Protein AF-A0A6J1QNF4-F1 (afdb_monomer)

Radius of gyration: 24.25 Å; Cα contacts (8 Å, |Δi|>4): 251; chains: 1; bounding box: 75×42×71 Å

Structure (mmCIF, N/CA/C/O backbone):
data_AF-A0A6J1QNF4-F1
#
_entry.id   AF-A0A6J1QNF4-F1
#
loop_
_atom_site.group_PDB
_atom_site.id
_atom_site.type_symbol
_atom_site.label_atom_id
_atom_site.label_alt_id
_atom_site.label_comp_id
_atom_site.label_asym_id
_atom_site.label_entity_id
_atom_site.label_seq_id
_atom_site.pdbx_PDB_ins_code
_atom_site.Cartn_x
_atom_site.Cartn_y
_atom_site.Cartn_z
_atom_site.occupancy
_atom_site.B_iso_or_equiv
_atom_site.auth_seq_id
_atom_site.auth_comp_id
_atom_site.auth_asym_id
_atom_site.auth_atom_id
_atom_site.pdbx_PDB_model_num
ATOM 1 N N . MET A 1 1 ? -15.156 7.413 30.878 1.00 46.94 1 MET A N 1
ATOM 2 C CA . MET A 1 1 ? -14.707 6.600 29.724 1.00 46.94 1 MET A CA 1
ATOM 3 C C . MET A 1 1 ? -13.538 5.662 30.049 1.00 46.94 1 MET A C 1
ATOM 5 O O . MET A 1 1 ? -13.608 4.523 29.625 1.0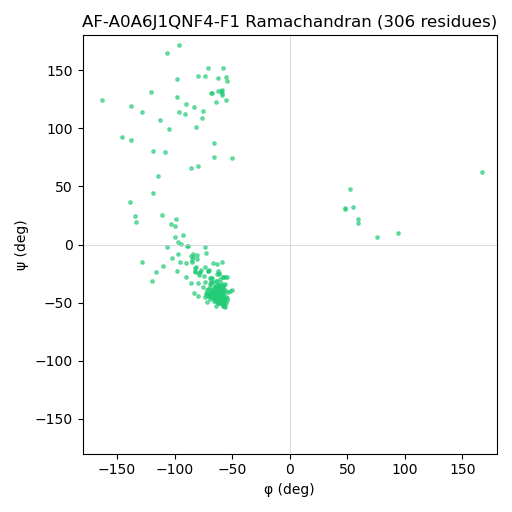0 46.94 1 MET A O 1
ATOM 9 N N . ASN A 1 2 ? -12.538 6.048 30.861 1.00 47.81 2 ASN A N 1
ATOM 10 C CA . ASN A 1 2 ? -11.540 5.086 31.392 1.00 47.81 2 ASN A CA 1
ATOM 11 C C . ASN A 1 2 ? -12.169 3.932 32.203 1.00 47.81 2 ASN A C 1
ATOM 13 O O . ASN A 1 2 ? -11.639 2.830 32.205 1.00 47.81 2 ASN A O 1
ATOM 17 N N . ALA A 1 3 ? -13.327 4.166 32.831 1.00 50.28 3 ALA A N 1
ATOM 18 C CA . ALA A 1 3 ? -14.094 3.125 33.517 1.00 50.28 3 ALA A CA 1
ATOM 19 C C . ALA A 1 3 ? -14.612 2.018 32.575 1.00 50.28 3 ALA A C 1
ATOM 21 O O . ALA A 1 3 ? -14.695 0.875 32.994 1.00 50.28 3 ALA A O 1
ATOM 22 N N . LEU A 1 4 ? -14.915 2.328 31.303 1.00 53.50 4 LEU A N 1
ATOM 23 C CA . LEU A 1 4 ? -15.350 1.313 30.332 1.00 53.50 4 LEU A CA 1
ATOM 24 C C . LEU A 1 4 ? -14.191 0.398 29.941 1.00 53.50 4 LEU A C 1
ATOM 26 O O . LEU A 1 4 ? -14.370 -0.808 29.948 1.00 53.50 4 LEU A O 1
ATOM 30 N N . PHE A 1 5 ? -13.006 0.963 29.679 1.00 54.06 5 PHE A N 1
ATOM 31 C CA . PHE A 1 5 ? -11.803 0.195 29.344 1.00 54.06 5 PHE A CA 1
ATOM 32 C C . PHE A 1 5 ? -11.343 -0.712 30.497 1.00 54.06 5 PHE A C 1
ATOM 34 O O . PHE A 1 5 ? -10.994 -1.865 30.274 1.00 54.06 5 PHE A O 1
ATOM 41 N N . ASN A 1 6 ? -11.397 -0.223 31.739 1.00 54.69 6 ASN A N 1
ATOM 42 C CA . ASN A 1 6 ? -10.999 -1.013 32.909 1.00 54.69 6 ASN A CA 1
ATOM 43 C C . ASN A 1 6 ? -11.986 -2.148 33.238 1.00 54.69 6 ASN A C 1
ATOM 45 O O . ASN A 1 6 ? -11.579 -3.136 33.836 1.00 54.69 6 ASN A O 1
ATOM 49 N N . ASN A 1 7 ? -13.247 -2.037 32.808 1.00 52.62 7 ASN A N 1
ATOM 50 C CA . ASN A 1 7 ? -14.269 -3.071 33.002 1.00 52.62 7 ASN A CA 1
ATOM 51 C C . ASN A 1 7 ? -14.309 -4.110 31.861 1.00 52.62 7 ASN A C 1
ATOM 53 O O . ASN A 1 7 ? -15.115 -5.038 31.919 1.00 52.62 7 ASN A O 1
ATOM 57 N N . VAL A 1 8 ? -13.463 -3.978 30.826 1.00 52.78 8 VAL A N 1
ATOM 58 C CA . VAL A 1 8 ? -13.442 -4.903 29.672 1.00 52.78 8 VAL A CA 1
ATOM 59 C C . VAL A 1 8 ? -13.087 -6.328 30.092 1.00 52.78 8 VAL A C 1
ATOM 61 O O . VAL A 1 8 ? -13.665 -7.262 29.549 1.00 52.78 8 VAL A O 1
ATOM 64 N N . ASN A 1 9 ? -12.218 -6.500 31.093 1.00 50.91 9 ASN A N 1
ATOM 65 C CA . ASN A 1 9 ? -11.813 -7.832 31.552 1.00 50.91 9 ASN A CA 1
ATOM 66 C C . ASN A 1 9 ? -12.888 -8.572 32.369 1.00 50.91 9 ASN A C 1
ATOM 68 O O . ASN A 1 9 ? -12.809 -9.792 32.453 1.00 50.91 9 ASN A O 1
ATOM 72 N N . ASP A 1 10 ? -13.889 -7.872 32.921 1.00 49.75 10 ASP A N 1
ATOM 73 C CA . ASP A 1 10 ? -14.904 -8.477 33.802 1.00 49.75 10 ASP A CA 1
ATOM 74 C C . ASP A 1 10 ? -16.313 -8.559 33.180 1.00 49.75 10 ASP A C 1
ATOM 76 O O . ASP A 1 10 ? -17.143 -9.324 33.667 1.00 49.75 10 ASP A O 1
ATOM 80 N N . VAL A 1 11 ? -16.619 -7.794 32.116 1.00 53.97 11 VAL A N 1
ATOM 81 C CA . VAL A 1 11 ? -17.999 -7.665 31.585 1.00 53.97 11 VAL A CA 1
ATOM 82 C C . VAL A 1 11 ? -18.157 -8.122 30.129 1.00 53.97 11 VAL A C 1
ATOM 84 O O . VAL A 1 11 ? -19.213 -8.642 29.771 1.00 53.97 11 VAL A O 1
ATOM 87 N N . PHE A 1 12 ? -17.133 -7.978 29.283 1.00 53.34 12 PHE A N 1
ATOM 88 C CA . PHE A 1 12 ? -17.215 -8.323 27.859 1.00 53.34 12 PHE A CA 1
ATOM 89 C C . PHE A 1 12 ? -16.486 -9.633 27.579 1.00 53.34 12 PHE A C 1
ATOM 91 O O . PHE A 1 12 ? -15.265 -9.678 27.460 1.00 53.34 12 PHE A O 1
ATOM 98 N N . THR A 1 13 ? -17.247 -10.720 27.488 1.00 61.97 13 THR A N 1
ATOM 99 C CA . THR A 1 13 ? -16.692 -12.070 27.307 1.00 61.97 13 THR A CA 1
ATOM 100 C C . THR A 1 13 ? -16.659 -12.511 25.839 1.00 61.97 13 THR A C 1
ATOM 102 O O . THR A 1 13 ? -15.946 -13.457 25.503 1.00 61.97 13 THR A O 1
ATOM 105 N N . GLY A 1 14 ? -17.380 -11.819 24.944 1.00 75.69 14 GLY A N 1
ATOM 106 C CA . GLY A 1 14 ? -17.465 -12.135 23.517 1.00 75.69 14 GLY A CA 1
ATOM 107 C C . GLY A 1 14 ? -16.525 -11.308 22.634 1.00 75.69 14 GLY A C 1
ATOM 108 O O . GLY A 1 14 ? -16.357 -10.104 22.824 1.00 75.69 14 GLY A O 1
ATOM 109 N N . ILE A 1 15 ? -15.953 -11.941 21.603 1.00 81.31 15 ILE A N 1
ATOM 110 C CA . ILE A 1 15 ? -15.112 -11.261 20.599 1.00 81.31 15 ILE A CA 1
ATOM 111 C C . ILE A 1 15 ? -15.854 -10.110 19.900 1.00 81.31 15 ILE A C 1
ATOM 113 O O . ILE A 1 15 ? -15.254 -9.078 19.613 1.00 81.31 15 ILE A O 1
ATOM 117 N N . ASP A 1 16 ? -17.159 -10.262 19.677 1.00 84.88 16 ASP A N 1
ATOM 118 C CA . ASP A 1 16 ? -17.984 -9.272 18.983 1.00 84.88 16 ASP A CA 1
ATOM 119 C C . ASP A 1 16 ? -18.178 -7.992 19.810 1.00 84.88 16 ASP A C 1
ATOM 121 O O . ASP A 1 16 ? -18.158 -6.894 19.253 1.00 84.88 16 ASP A O 1
ATOM 125 N N . ASP A 1 17 ? -18.250 -8.104 21.139 1.00 84.75 17 ASP A N 1
ATOM 126 C CA . ASP A 1 17 ? -18.355 -6.944 22.026 1.00 84.75 17 ASP A CA 1
ATOM 127 C C . ASP A 1 17 ? -17.064 -6.117 22.037 1.00 84.75 17 ASP A C 1
ATOM 129 O O . ASP A 1 17 ? -17.091 -4.883 21.983 1.00 84.75 17 ASP A O 1
ATOM 133 N N . ILE A 1 18 ? -15.914 -6.802 22.059 1.00 87.44 18 ILE A N 1
ATOM 134 C CA . ILE A 1 18 ? -14.592 -6.169 21.968 1.00 87.44 18 ILE A CA 1
ATOM 135 C C . ILE A 1 18 ? -14.477 -5.406 20.647 1.00 87.44 18 ILE A C 1
ATOM 137 O O . ILE A 1 18 ? -14.006 -4.269 20.627 1.00 87.44 18 ILE A O 1
ATOM 141 N N . ILE A 1 19 ? -14.937 -6.010 19.550 1.00 88.38 19 ILE A N 1
ATOM 142 C CA . ILE A 1 19 ? -14.916 -5.405 18.217 1.00 88.38 19 ILE A CA 1
ATOM 143 C C . ILE A 1 19 ? -15.829 -4.178 18.151 1.00 88.38 19 ILE A C 1
ATOM 145 O O . ILE A 1 19 ? -15.413 -3.134 17.642 1.00 88.38 19 ILE A O 1
ATOM 149 N N . ALA A 1 20 ? -17.044 -4.260 18.696 1.00 88.50 20 ALA A N 1
ATOM 150 C CA . ALA A 1 20 ? -17.964 -3.129 18.755 1.00 88.50 20 ALA A CA 1
ATOM 151 C C . ALA A 1 20 ? -17.367 -1.960 19.557 1.00 88.50 20 ALA A C 1
ATOM 153 O O . ALA A 1 20 ? -17.389 -0.811 19.104 1.00 88.50 20 ALA A O 1
ATOM 154 N N . LEU A 1 21 ? -16.759 -2.250 20.712 1.00 90.56 21 LEU A N 1
ATOM 155 C CA . LEU A 1 21 ? -16.101 -1.243 21.543 1.00 90.56 21 LEU A CA 1
ATOM 156 C C . LEU A 1 21 ? -14.874 -0.632 20.851 1.00 90.56 21 LEU A C 1
ATOM 158 O O . LEU A 1 21 ? -14.704 0.589 20.866 1.00 90.56 21 LEU A O 1
ATOM 162 N N . ALA A 1 22 ? -14.035 -1.451 20.214 1.00 92.38 22 ALA A N 1
ATOM 163 C CA . ALA A 1 22 ? -12.882 -0.985 19.446 1.00 92.38 22 ALA A CA 1
ATOM 164 C C . ALA A 1 22 ? -13.321 -0.061 18.298 1.00 92.38 22 ALA A C 1
ATOM 166 O O . ALA A 1 22 ? -12.779 1.030 18.130 1.00 92.38 22 ALA A O 1
ATOM 167 N N . THR A 1 23 ? -14.379 -0.437 17.582 1.00 91.25 23 THR A N 1
ATOM 168 C CA . THR A 1 23 ? -14.970 0.369 16.505 1.00 91.25 23 THR A CA 1
ATOM 169 C C . THR A 1 23 ? -15.490 1.708 17.018 1.00 91.25 23 THR A C 1
ATOM 171 O O . THR A 1 23 ? -15.261 2.743 16.392 1.00 91.25 23 THR A O 1
ATOM 174 N N . ALA A 1 24 ? -16.133 1.727 18.189 1.00 91.94 24 ALA A N 1
ATOM 175 C CA . ALA A 1 24 ? -16.557 2.971 18.824 1.00 91.94 24 ALA A CA 1
ATOM 176 C C . ALA A 1 24 ? -15.358 3.882 19.136 1.00 91.94 24 ALA A C 1
ATOM 178 O O . ALA A 1 24 ? -15.391 5.071 18.817 1.00 91.94 24 ALA A O 1
ATOM 179 N N . TYR A 1 25 ? -14.273 3.333 19.692 1.00 94.62 25 TYR A N 1
ATOM 180 C CA . TYR A 1 25 ? -13.045 4.093 19.944 1.00 94.62 25 TYR A CA 1
ATOM 181 C C . TYR A 1 25 ? -12.399 4.625 18.661 1.00 94.62 25 TYR A C 1
ATOM 183 O O . TYR A 1 25 ? -11.986 5.785 18.635 1.00 94.62 25 TYR A O 1
ATOM 191 N N . TYR A 1 26 ? -12.349 3.822 17.597 1.00 93.69 26 TYR A N 1
ATOM 192 C CA . TYR A 1 26 ? -11.859 4.257 16.290 1.00 93.69 26 TYR A CA 1
ATOM 193 C C . TYR A 1 26 ? -12.685 5.420 15.732 1.00 93.69 26 TYR A C 1
ATOM 195 O O . TYR A 1 26 ? -12.131 6.467 15.397 1.00 93.69 26 TYR A O 1
ATOM 203 N N . ASN A 1 27 ? -14.013 5.294 15.728 1.00 91.75 27 ASN A N 1
ATOM 204 C CA . ASN A 1 27 ? -14.909 6.334 15.228 1.00 91.75 27 ASN A CA 1
ATOM 205 C C . ASN A 1 27 ? -14.823 7.628 16.047 1.00 91.75 27 ASN A C 1
ATOM 207 O O . ASN A 1 27 ? -14.833 8.715 15.470 1.00 91.75 27 ASN A O 1
ATOM 211 N N . ILE A 1 28 ? -14.686 7.539 17.376 1.00 92.00 28 ILE A N 1
ATOM 212 C CA . ILE A 1 28 ? -14.429 8.713 18.225 1.00 92.00 28 ILE A CA 1
ATOM 213 C C . ILE A 1 28 ? -13.083 9.343 17.855 1.00 92.00 28 ILE A C 1
ATOM 215 O O . ILE A 1 28 ? -13.009 10.559 17.708 1.00 92.00 28 ILE A O 1
ATOM 219 N N . GLY A 1 29 ? -12.032 8.538 17.671 1.00 92.56 29 GLY A N 1
ATOM 220 C CA . GLY A 1 29 ? -10.722 9.017 17.228 1.00 92.56 29 GLY A CA 1
ATOM 221 C C . GLY A 1 29 ? -10.809 9.816 15.927 1.00 92.56 29 GLY A C 1
ATOM 222 O O . GLY A 1 29 ? -10.302 10.935 15.874 1.00 92.56 29 GLY A O 1
ATOM 223 N N . LEU A 1 30 ? -11.543 9.307 14.931 1.00 91.06 30 LEU A N 1
ATOM 224 C CA . LEU A 1 30 ? -11.788 10.005 13.665 1.00 91.06 30 LEU A CA 1
ATOM 225 C C . LEU A 1 30 ? -12.463 11.371 13.866 1.00 91.06 30 LEU A C 1
ATOM 227 O O . LEU A 1 30 ? -12.088 12.326 13.188 1.00 91.06 30 LEU A O 1
ATOM 231 N N . GLN A 1 31 ? -13.392 11.513 14.823 1.00 90.94 31 GLN A N 1
ATOM 232 C CA . GLN A 1 31 ? -14.024 12.810 15.122 1.00 90.94 31 GLN A CA 1
ATOM 233 C C . GLN A 1 31 ? -13.013 13.888 15.544 1.00 90.94 31 GLN A C 1
ATOM 235 O O . GLN A 1 31 ? -13.191 15.055 15.199 1.00 90.94 31 GLN A O 1
ATOM 240 N N . TYR A 1 32 ? -11.932 13.504 16.229 1.00 88.31 32 TYR A N 1
ATOM 241 C CA . TYR A 1 32 ? -10.867 14.416 16.666 1.00 88.31 32 TYR A CA 1
ATOM 242 C C . TYR A 1 32 ? -9.802 14.697 15.597 1.00 88.31 32 TYR A C 1
ATOM 244 O O . TYR A 1 32 ? -8.988 15.600 15.774 1.00 88.31 32 TYR A O 1
ATOM 252 N N . VAL A 1 33 ? -9.799 13.953 14.486 1.00 86.31 33 VAL A N 1
ATOM 253 C CA . VAL A 1 33 ? -8.938 14.237 13.324 1.00 86.31 33 VAL A CA 1
ATOM 254 C C . VAL A 1 33 ? -9.555 15.317 12.426 1.00 86.31 33 VAL A C 1
ATOM 256 O O . VAL A 1 33 ? -8.834 15.999 11.695 1.00 86.31 33 VAL A O 1
ATOM 259 N N . TYR A 1 34 ? -10.880 15.510 12.476 1.00 77.06 34 TYR A N 1
ATOM 260 C CA . TYR A 1 34 ? -11.550 16.514 11.650 1.00 77.06 34 TYR A CA 1
ATOM 261 C C . TYR A 1 34 ? -11.075 17.939 11.971 1.00 77.06 34 TYR A C 1
ATOM 263 O O . TYR A 1 34 ? -10.939 18.284 13.145 1.00 77.06 34 TYR A O 1
ATOM 271 N N . PRO A 1 35 ? -10.956 18.827 10.962 1.00 71.00 35 PRO A N 1
ATOM 272 C CA . PRO A 1 35 ? -10.421 20.183 11.141 1.00 71.00 35 PRO A CA 1
ATOM 273 C C . PRO A 1 35 ? -11.114 21.023 12.224 1.00 71.00 35 PRO A C 1
ATOM 275 O O . PRO A 1 35 ? -10.501 21.904 12.815 1.00 71.00 35 PRO A O 1
ATOM 278 N N . LYS A 1 36 ? -12.398 20.759 12.501 1.00 69.25 36 LYS A N 1
ATOM 279 C CA . LYS A 1 36 ? -13.165 21.465 13.543 1.00 69.25 36 LYS A CA 1
ATOM 280 C C . LYS A 1 36 ? -12.727 21.115 14.970 1.00 69.25 36 LYS A C 1
ATOM 282 O O . LYS A 1 36 ? -13.005 21.882 15.887 1.00 69.25 36 LYS A O 1
ATOM 287 N N . HIS A 1 37 ? -12.087 19.966 15.156 1.00 66.12 37 HIS A N 1
ATOM 288 C CA . HIS A 1 37 ? -11.740 19.395 16.453 1.00 66.12 37 HIS A CA 1
ATOM 289 C C . HIS A 1 37 ? -10.292 18.900 16.512 1.00 66.12 37 HIS A C 1
ATOM 291 O O . HIS A 1 37 ? -10.033 18.089 17.391 1.00 66.12 37 HIS A O 1
ATOM 297 N N . ASP A 1 38 ? -9.409 19.362 15.604 1.00 78.69 38 ASP A N 1
ATOM 298 C CA . ASP A 1 38 ? -8.025 18.902 15.343 1.00 78.69 38 ASP A CA 1
ATOM 299 C C . ASP A 1 38 ? -7.163 18.804 16.617 1.00 78.69 38 ASP A C 1
ATOM 301 O O . ASP A 1 38 ? -6.286 19.615 16.907 1.00 78.69 38 ASP A O 1
ATOM 305 N N . ASP A 1 39 ? -7.444 17.773 17.404 1.00 88.56 39 ASP A N 1
ATOM 306 C CA . ASP A 1 39 ? -6.832 17.434 18.674 1.00 88.56 39 ASP A CA 1
ATOM 307 C C . ASP A 1 39 ? -6.189 16.073 18.474 1.00 88.56 39 ASP A C 1
ATOM 309 O O . ASP A 1 39 ? -6.699 15.007 18.843 1.00 88.56 39 ASP A O 1
ATOM 313 N N . SER A 1 40 ? -5.014 16.145 17.858 1.00 89.25 40 SER A N 1
ATOM 314 C CA . SER A 1 40 ? -4.191 14.984 17.558 1.00 89.25 40 SER A CA 1
ATOM 315 C C . SER A 1 40 ? -3.875 14.175 18.826 1.00 89.25 40 SER A C 1
ATOM 317 O O . SER A 1 40 ? -3.745 12.956 18.767 1.00 89.25 40 SER A O 1
ATOM 319 N N . LYS A 1 41 ? -3.828 14.800 20.011 1.00 91.62 41 LYS A N 1
ATOM 320 C CA . LYS A 1 41 ? -3.545 14.092 21.267 1.00 91.62 41 LYS A CA 1
ATOM 321 C C . LYS A 1 41 ? -4.731 13.232 21.696 1.00 91.62 41 LYS A C 1
ATOM 323 O O . LYS A 1 41 ? -4.541 12.082 22.100 1.00 91.62 41 LYS A O 1
ATOM 328 N N . SER A 1 42 ? -5.946 13.768 21.595 1.00 92.06 42 SER A N 1
ATOM 329 C CA . SER A 1 42 ? -7.168 13.002 21.847 1.00 92.06 42 SER A CA 1
ATOM 330 C C . SER A 1 42 ? -7.352 11.893 20.816 1.00 92.06 42 SER A C 1
ATOM 332 O O . SER A 1 42 ? -7.577 10.749 21.218 1.00 92.06 42 SER A O 1
ATOM 334 N N . ALA A 1 43 ? -7.171 12.189 19.525 1.00 93.69 43 ALA A N 1
ATOM 335 C CA . ALA A 1 43 ? -7.231 11.190 18.458 1.00 93.69 43 ALA A CA 1
ATOM 336 C C . ALA A 1 43 ? -6.253 10.031 18.721 1.00 93.69 43 ALA A C 1
ATOM 338 O O . ALA A 1 43 ? -6.665 8.872 18.780 1.00 93.69 43 ALA A O 1
ATOM 339 N N . TYR A 1 44 ? -4.983 10.343 19.011 1.00 93.44 44 TYR A N 1
ATOM 340 C CA . TYR A 1 44 ? -3.954 9.344 19.310 1.00 93.44 44 TYR A CA 1
ATOM 341 C C . TYR A 1 44 ? -4.331 8.455 20.494 1.00 93.44 44 TYR A C 1
ATOM 343 O O . TYR A 1 44 ? -4.141 7.240 20.444 1.00 93.44 44 TYR A O 1
ATOM 351 N N . ARG A 1 45 ? -4.888 9.040 21.564 1.00 94.31 45 ARG A N 1
ATOM 352 C CA . ARG A 1 45 ? -5.328 8.283 22.742 1.00 94.31 45 ARG A CA 1
ATOM 353 C C . ARG A 1 45 ? -6.421 7.282 22.376 1.00 94.31 45 ARG A C 1
ATOM 355 O O . ARG A 1 45 ? -6.317 6.127 22.771 1.00 94.31 45 ARG A O 1
ATOM 362 N N . TYR A 1 46 ? -7.437 7.703 21.626 1.00 95.50 46 TYR A N 1
ATOM 363 C CA . TYR A 1 46 ? -8.542 6.822 21.249 1.00 95.50 46 TYR A CA 1
ATOM 364 C C . TYR A 1 46 ? -8.108 5.723 20.278 1.00 95.50 46 TYR A C 1
ATOM 366 O O . TYR A 1 46 ? -8.453 4.562 20.491 1.00 95.50 46 TYR A O 1
ATOM 374 N N . PHE A 1 47 ? -7.275 6.047 19.289 1.00 95.62 47 PHE A N 1
ATOM 375 C CA . PHE A 1 47 ? -6.701 5.039 18.401 1.00 95.62 47 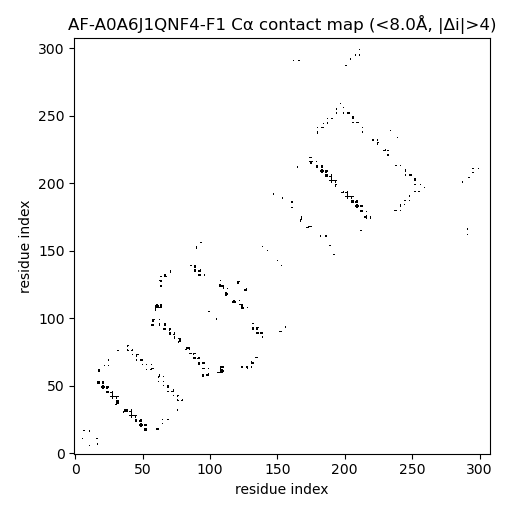PHE A CA 1
ATOM 376 C C . PHE A 1 47 ? -5.789 4.053 19.142 1.00 95.62 47 PHE A C 1
ATOM 378 O O . PHE A 1 47 ? -5.880 2.848 18.925 1.00 95.62 47 PHE A O 1
ATOM 385 N N . SER A 1 48 ? -4.974 4.530 20.087 1.00 93.94 48 SER A N 1
ATOM 386 C CA . SER A 1 48 ? -4.152 3.661 20.941 1.00 93.94 48 SER A CA 1
ATOM 387 C C . SER A 1 48 ? -5.008 2.729 21.802 1.00 93.94 48 SER A C 1
ATOM 389 O O . SER A 1 48 ? -4.657 1.568 21.995 1.00 93.94 48 SER A O 1
ATOM 391 N N . THR A 1 49 ? -6.142 3.210 22.319 1.00 93.62 49 THR A N 1
ATOM 392 C CA . THR A 1 49 ? -7.103 2.369 23.044 1.00 93.62 49 THR A CA 1
ATOM 393 C C . THR A 1 49 ? -7.730 1.322 22.125 1.00 93.62 49 THR A C 1
ATOM 395 O O . THR A 1 49 ? -7.806 0.160 22.516 1.00 93.62 49 THR A O 1
ATOM 398 N N . CYS A 1 50 ? -8.109 1.698 20.900 1.00 94.69 50 CYS A N 1
ATOM 399 C CA . CYS A 1 50 ? -8.595 0.755 19.894 1.00 94.69 50 CYS A CA 1
ATOM 400 C C . CYS A 1 50 ? -7.562 -0.347 19.608 1.00 94.69 50 CYS A C 1
ATOM 402 O O . CYS A 1 50 ? -7.908 -1.521 19.652 1.00 94.69 50 CYS A O 1
ATOM 404 N N . MET A 1 51 ? -6.289 0.008 19.398 1.00 93.88 51 MET A N 1
ATOM 405 C CA . MET A 1 51 ? -5.212 -0.972 19.191 1.00 93.88 51 MET A CA 1
ATOM 406 C C . MET A 1 51 ? -5.097 -1.975 20.337 1.00 93.88 51 MET A C 1
ATOM 408 O O . MET A 1 51 ? -4.995 -3.168 20.082 1.00 93.88 51 MET A O 1
ATOM 412 N N . LYS A 1 52 ? -5.149 -1.508 21.591 1.00 93.56 52 LYS A N 1
ATOM 413 C CA . LYS A 1 52 ? -5.065 -2.387 22.769 1.00 93.56 52 LYS A CA 1
ATOM 414 C C . LYS A 1 52 ? -6.214 -3.390 22.844 1.00 93.56 52 LYS A C 1
ATOM 416 O O . LYS A 1 52 ? -6.010 -4.519 23.262 1.00 93.56 52 LYS A O 1
ATOM 421 N N . LEU A 1 53 ? -7.422 -2.993 22.443 1.00 91.81 53 LEU A N 1
ATOM 422 C CA . LEU A 1 53 ? -8.574 -3.903 22.421 1.00 91.81 53 LEU A CA 1
ATOM 423 C C . LEU A 1 53 ? -8.426 -5.006 21.361 1.00 91.81 53 LEU A C 1
ATOM 425 O O . LEU A 1 53 ? -8.953 -6.105 21.534 1.00 91.81 53 LEU A O 1
ATOM 429 N N . LEU A 1 54 ? -7.705 -4.715 20.277 1.00 91.50 54 LEU A N 1
ATOM 430 C CA . LEU A 1 54 ? -7.474 -5.633 19.162 1.00 91.50 54 LEU A CA 1
ATOM 431 C C . LEU A 1 54 ? -6.243 -6.533 19.347 1.00 91.50 54 LEU A C 1
ATOM 433 O O . LEU A 1 54 ? -5.981 -7.364 18.480 1.00 91.50 54 LEU A O 1
ATOM 437 N N . GLU A 1 55 ? -5.510 -6.391 20.452 1.00 90.69 55 GLU A N 1
ATOM 438 C CA . GLU A 1 55 ? -4.291 -7.156 20.719 1.00 90.69 55 GLU A CA 1
ATOM 439 C C . GLU A 1 55 ? -4.564 -8.673 20.725 1.00 90.69 55 GLU A C 1
ATOM 441 O O . GLU A 1 55 ? -5.522 -9.163 21.345 1.00 90.69 55 GLU A O 1
ATOM 446 N N . GLY A 1 56 ? -3.741 -9.413 19.977 1.00 87.50 56 GLY A N 1
ATOM 447 C CA . GLY A 1 56 ? -3.862 -10.859 19.767 1.00 87.50 56 GLY A CA 1
ATOM 448 C C . GLY A 1 56 ? -4.975 -11.281 18.799 1.00 87.50 56 GLY A C 1
ATOM 449 O O . GLY A 1 56 ? -5.269 -12.473 18.690 1.00 87.50 56 GLY A O 1
ATOM 450 N N . LYS A 1 57 ? -5.636 -10.326 18.134 1.00 88.50 57 LYS A N 1
ATOM 451 C CA . LYS A 1 57 ? -6.722 -10.555 17.168 1.00 88.50 57 LYS A CA 1
ATOM 452 C C . LYS A 1 57 ? -6.531 -9.718 15.906 1.00 88.50 57 LYS A C 1
ATOM 454 O O . LYS A 1 57 ? -7.507 -9.390 15.248 1.00 88.50 57 LYS A O 1
ATOM 459 N N . GLU A 1 58 ? -5.309 -9.326 15.578 1.00 87.69 58 GLU A N 1
ATOM 460 C CA . GLU A 1 58 ? -4.995 -8.349 14.531 1.00 87.69 58 GLU A CA 1
ATOM 461 C C . GLU A 1 58 ? -5.361 -8.854 13.129 1.00 87.69 58 GLU A C 1
ATOM 463 O O . GLU A 1 58 ? -5.974 -8.130 12.346 1.00 87.69 58 GLU A O 1
ATOM 468 N N . SER A 1 59 ? -5.058 -10.124 12.847 1.00 84.00 59 SER A N 1
ATOM 469 C CA . SER A 1 59 ? -5.274 -10.748 11.537 1.00 84.00 59 SER A CA 1
ATOM 470 C C . SER A 1 59 ? -6.556 -11.599 11.452 1.00 84.00 59 SER A C 1
ATOM 472 O O . SER A 1 59 ? -6.636 -12.511 10.619 1.00 84.00 59 SER A O 1
ATOM 474 N N . ASP A 1 60 ? -7.544 -11.362 12.324 1.00 89.50 60 ASP A N 1
ATOM 475 C CA . ASP A 1 60 ? -8.861 -12.008 12.245 1.00 89.50 60 ASP A CA 1
ATOM 476 C C . ASP A 1 60 ? -9.741 -11.321 11.183 1.00 89.50 60 ASP A C 1
ATOM 478 O O . ASP A 1 60 ? -9.691 -10.109 10.977 1.00 89.50 60 ASP A O 1
ATOM 482 N N . TYR A 1 61 ? -10.572 -12.095 10.485 1.00 89.75 61 TYR A N 1
ATOM 483 C CA . TYR A 1 61 ? -11.430 -11.571 9.416 1.00 89.75 61 TYR A CA 1
ATOM 484 C C . TYR A 1 61 ? -12.447 -10.528 9.907 1.00 89.75 61 TYR A C 1
ATOM 486 O O . TYR A 1 61 ? -12.897 -9.689 9.127 1.00 89.75 61 TYR A O 1
ATOM 494 N N . LYS A 1 62 ? -12.799 -10.533 11.198 1.00 90.00 62 LYS A N 1
ATOM 495 C CA . LYS A 1 62 ? -13.684 -9.528 11.794 1.00 90.00 62 LYS A CA 1
ATOM 496 C C . LYS A 1 62 ? -12.970 -8.225 12.167 1.00 90.00 62 LYS A C 1
ATOM 498 O O . LYS A 1 62 ? -13.633 -7.211 12.365 1.00 90.00 62 LYS A O 1
ATOM 503 N N . THR A 1 63 ? -11.646 -8.240 12.299 1.00 91.88 63 THR A N 1
ATOM 504 C CA . THR A 1 63 ? -10.857 -7.132 12.864 1.00 91.88 63 THR A CA 1
ATOM 505 C C . THR A 1 63 ? -9.891 -6.507 11.868 1.00 91.88 63 THR A C 1
ATOM 507 O O . THR A 1 63 ? -9.547 -5.342 12.045 1.00 91.88 63 THR A O 1
ATOM 510 N N . ILE A 1 64 ? -9.479 -7.226 10.818 1.00 93.88 64 ILE A N 1
ATOM 511 C CA . ILE A 1 64 ? -8.417 -6.807 9.889 1.00 93.88 64 ILE A CA 1
ATOM 512 C C . ILE A 1 64 ? -8.651 -5.414 9.285 1.00 93.88 64 ILE A C 1
ATOM 514 O O . ILE A 1 64 ? -7.723 -4.606 9.217 1.00 93.88 64 ILE A O 1
ATOM 518 N N . LEU A 1 65 ? -9.898 -5.092 8.912 1.00 92.75 65 LEU A N 1
ATOM 519 C CA . LEU A 1 65 ? -10.263 -3.767 8.396 1.00 92.75 65 LEU A CA 1
ATOM 520 C C . LEU A 1 65 ? -10.012 -2.676 9.434 1.00 92.75 65 LEU A C 1
ATOM 522 O O . LEU A 1 65 ? -9.376 -1.663 9.144 1.00 92.75 65 LEU A O 1
ATOM 526 N N . LEU A 1 66 ? -10.500 -2.903 10.653 1.00 93.69 66 LEU A N 1
ATOM 527 C CA . LEU A 1 66 ? -10.356 -1.966 11.756 1.00 93.69 66 LEU A CA 1
ATOM 528 C C . LEU A 1 66 ? -8.884 -1.811 12.144 1.00 93.69 66 LEU A C 1
ATOM 530 O O . LEU A 1 66 ? -8.427 -0.697 12.373 1.00 93.69 66 LEU A O 1
ATOM 534 N N . HIS A 1 67 ? -8.131 -2.910 12.171 1.00 95.00 67 HIS A N 1
ATOM 535 C CA . HIS A 1 67 ? -6.729 -2.911 12.558 1.00 95.00 67 HIS A CA 1
ATOM 536 C C . HIS A 1 67 ? -5.865 -2.102 11.583 1.00 95.00 67 HIS A C 1
ATOM 538 O O . HIS A 1 67 ? -5.183 -1.165 11.998 1.00 95.00 67 HIS A O 1
ATOM 544 N N . ILE A 1 68 ? -5.948 -2.390 10.278 1.00 94.44 68 ILE A N 1
ATOM 545 C CA . ILE A 1 68 ? -5.218 -1.634 9.247 1.00 94.44 68 ILE A CA 1
ATOM 546 C C . ILE A 1 68 ? -5.674 -0.170 9.226 1.00 94.44 68 ILE A C 1
ATOM 548 O O . ILE A 1 68 ? -4.841 0.736 9.143 1.00 94.44 68 ILE A O 1
ATOM 552 N N . GLY A 1 69 ? -6.982 0.079 9.353 1.00 93.56 69 GLY A N 1
ATOM 553 C CA . GLY A 1 69 ? -7.532 1.431 9.436 1.00 93.56 69 GLY A CA 1
ATOM 554 C C . GLY A 1 69 ? -6.932 2.233 10.591 1.00 93.56 69 GLY A C 1
ATOM 555 O O . GLY A 1 69 ? -6.458 3.348 10.388 1.00 93.56 69 GLY A O 1
ATOM 556 N N . VAL A 1 70 ? -6.879 1.653 11.791 1.00 95.25 70 VAL A N 1
ATOM 557 C CA . VAL A 1 70 ? -6.294 2.292 12.977 1.00 95.25 70 VAL A CA 1
ATOM 558 C C . VAL A 1 70 ? -4.796 2.541 12.805 1.00 95.25 70 VAL A C 1
ATOM 560 O O . VAL A 1 70 ? -4.330 3.613 13.180 1.00 95.25 70 VAL A O 1
ATOM 563 N N . LEU A 1 71 ? -4.038 1.608 12.225 1.00 95.12 71 LEU A N 1
ATOM 564 C CA . LEU A 1 71 ? -2.601 1.790 11.981 1.00 95.12 71 LEU A CA 1
ATOM 565 C C . LEU A 1 71 ? -2.317 2.993 11.067 1.00 95.12 71 LEU A C 1
ATOM 567 O O . LEU A 1 71 ? -1.444 3.803 11.384 1.00 95.12 71 LEU A O 1
ATOM 571 N N . ASN A 1 72 ? -3.087 3.147 9.985 1.00 92.62 72 ASN A N 1
ATOM 572 C CA . ASN A 1 72 ? -2.979 4.297 9.083 1.00 92.62 72 ASN A CA 1
ATOM 573 C C . ASN A 1 72 ? -3.287 5.619 9.812 1.00 92.62 72 ASN A C 1
ATOM 575 O O . ASN A 1 72 ? -2.542 6.592 9.695 1.00 92.62 72 ASN A O 1
ATOM 579 N N . GLU A 1 73 ? -4.352 5.659 10.618 1.00 93.44 73 GLU A N 1
ATOM 580 C CA . GLU A 1 73 ? -4.725 6.878 11.346 1.00 93.44 73 GLU A CA 1
ATOM 581 C C . GLU A 1 73 ? -3.746 7.217 12.484 1.00 93.44 73 GLU A C 1
ATOM 583 O O . GLU A 1 73 ? -3.391 8.384 12.667 1.00 93.44 73 GLU A O 1
ATOM 588 N N . ILE A 1 74 ? -3.236 6.216 13.215 1.00 93.38 74 ILE A N 1
ATOM 589 C CA . ILE A 1 74 ? -2.171 6.419 14.210 1.00 93.38 74 ILE A CA 1
ATOM 590 C C . ILE A 1 74 ? -0.943 7.016 13.543 1.00 93.38 74 ILE A C 1
ATOM 592 O O . ILE A 1 74 ? -0.358 7.939 14.106 1.00 93.38 74 ILE A O 1
ATOM 596 N N . ASN A 1 75 ? -0.562 6.519 12.364 1.00 91.00 75 ASN A N 1
ATOM 597 C CA . ASN A 1 75 ? 0.572 7.058 11.630 1.00 91.00 75 ASN A CA 1
ATOM 598 C C . ASN A 1 75 ? 0.406 8.560 11.368 1.00 91.00 75 ASN A C 1
ATOM 600 O O . ASN A 1 75 ? 1.249 9.359 11.778 1.00 91.00 75 ASN A O 1
ATOM 604 N N . SER A 1 76 ? -0.726 8.938 10.768 1.00 88.44 76 SER A N 1
ATOM 605 C CA . SER A 1 76 ? -1.047 10.329 10.442 1.00 88.44 76 SER A CA 1
ATOM 606 C C . SER A 1 76 ? -1.022 11.238 11.677 1.00 88.44 76 SER A C 1
ATOM 608 O O . SER A 1 76 ? -0.410 12.309 11.680 1.00 88.44 76 SER A O 1
ATOM 610 N N . VAL A 1 77 ? -1.645 10.796 12.771 1.00 91.44 77 VAL A N 1
ATOM 611 C CA . VAL A 1 77 ? -1.727 11.575 14.011 1.00 91.44 77 VAL A CA 1
ATOM 612 C C . VAL A 1 77 ? -0.382 11.656 14.737 1.00 91.44 77 VAL A C 1
ATOM 614 O O . VAL A 1 77 ? -0.035 12.705 15.283 1.00 91.44 77 VAL A O 1
ATOM 617 N N . TYR A 1 78 ? 0.391 10.571 14.758 1.00 89.31 78 TYR A N 1
ATOM 618 C CA . TYR A 1 78 ? 1.710 10.539 15.386 1.00 89.31 78 TYR A CA 1
ATOM 619 C C . TYR A 1 78 ? 2.651 11.547 14.724 1.00 89.31 78 TYR A C 1
ATOM 621 O O . TYR A 1 78 ? 3.329 12.316 15.407 1.00 89.31 78 TYR A O 1
ATOM 629 N N . GLU A 1 79 ? 2.650 11.600 13.394 1.00 84.31 79 GLU A N 1
ATOM 630 C CA . GLU A 1 79 ? 3.460 12.558 12.646 1.00 84.31 79 GLU A CA 1
ATOM 631 C C . GLU A 1 79 ? 3.091 14.005 12.981 1.00 84.31 79 GLU A C 1
ATOM 633 O O . GLU A 1 79 ? 3.989 14.815 13.218 1.00 84.31 79 GLU A O 1
ATOM 638 N N . LYS A 1 80 ? 1.790 14.317 13.085 1.00 85.69 80 LYS A N 1
ATOM 639 C CA . LYS A 1 80 ? 1.321 15.640 13.527 1.00 85.69 80 LYS A CA 1
ATOM 640 C C . LYS A 1 80 ? 1.805 15.996 14.936 1.00 85.69 80 LYS A C 1
ATOM 642 O O . LYS A 1 80 ? 2.184 17.136 15.179 1.00 85.69 80 LYS A O 1
ATOM 647 N N . LEU A 1 81 ? 1.781 15.043 15.869 1.00 86.62 81 LEU A N 1
ATOM 648 C CA . LEU A 1 81 ? 2.126 15.287 17.275 1.00 86.62 81 LEU A CA 1
ATOM 649 C C . LEU A 1 81 ? 3.617 15.492 17.514 1.00 86.62 81 LEU A C 1
ATOM 651 O O . LEU A 1 81 ? 4.004 16.327 18.329 1.00 86.62 81 LEU A O 1
ATOM 655 N N . PHE A 1 82 ? 4.447 14.685 16.860 1.00 82.25 82 PHE A N 1
ATOM 656 C CA . PHE A 1 82 ? 5.874 14.624 17.163 1.00 82.25 82 PHE A CA 1
ATOM 657 C C . PHE A 1 82 ? 6.735 15.298 16.097 1.00 82.25 82 PHE A C 1
ATOM 659 O O . PHE A 1 82 ? 7.958 15.320 16.243 1.00 82.25 82 PHE A O 1
ATOM 666 N N . SER A 1 83 ? 6.122 15.818 15.025 1.00 76.81 83 SER A N 1
ATOM 667 C CA . SER A 1 83 ? 6.810 16.363 13.846 1.00 76.81 83 SER A CA 1
ATOM 668 C C . SER A 1 83 ? 7.897 15.417 13.330 1.00 76.81 83 SER A C 1
ATOM 670 O O . SER A 1 83 ? 8.942 15.835 12.827 1.00 76.81 83 SER A O 1
ATOM 672 N N . LYS A 1 84 ? 7.670 14.116 13.522 1.00 71.75 84 LYS A N 1
ATOM 673 C CA . LYS A 1 84 ? 8.636 13.060 13.273 1.00 71.75 84 LYS A CA 1
ATOM 674 C C . LYS A 1 84 ? 7.978 12.026 12.389 1.00 71.75 84 LYS A C 1
ATOM 676 O O . LYS A 1 84 ? 7.050 11.341 12.810 1.00 71.75 84 LYS A O 1
ATOM 681 N N . GLU A 1 85 ? 8.508 11.915 11.178 1.00 67.00 85 GLU A N 1
ATOM 682 C CA . GLU A 1 85 ? 8.163 10.821 10.282 1.00 67.00 85 GLU A CA 1
ATOM 683 C C . GLU A 1 85 ? 8.507 9.495 10.960 1.00 67.00 85 GLU A C 1
ATOM 685 O O . GLU A 1 85 ? 9.626 9.284 11.444 1.00 67.00 85 GLU A O 1
ATOM 690 N N . HIS A 1 86 ? 7.532 8.598 10.989 1.00 73.38 86 HIS A N 1
ATOM 691 C CA . HIS A 1 86 ? 7.688 7.272 11.548 1.00 73.38 86 HIS A CA 1
ATOM 692 C C . HIS A 1 86 ? 6.991 6.294 10.617 1.00 73.38 86 HIS A C 1
ATOM 694 O O . HIS A 1 86 ? 5.806 6.418 10.390 1.00 73.38 86 HIS A O 1
ATOM 700 N N . THR A 1 87 ? 7.711 5.337 10.038 1.00 77.50 87 THR A N 1
ATOM 701 C CA . THR A 1 87 ? 7.124 4.378 9.083 1.00 77.50 87 THR A CA 1
ATOM 702 C C . THR A 1 87 ? 6.688 3.074 9.740 1.00 77.50 87 THR A C 1
ATOM 704 O O . THR A 1 87 ? 6.195 2.184 9.057 1.00 77.50 87 THR A O 1
ATOM 707 N N . TYR A 1 88 ? 6.872 2.939 11.057 1.00 84.69 88 TYR A N 1
ATOM 708 C CA . TYR A 1 88 ? 6.586 1.708 11.795 1.00 84.69 88 TYR A CA 1
ATOM 709 C C . TYR A 1 88 ? 5.134 1.256 11.630 1.00 84.69 88 TYR A C 1
ATOM 711 O O . TYR A 1 88 ? 4.894 0.111 11.262 1.00 84.69 88 TYR A O 1
ATOM 719 N N . TRP A 1 89 ? 4.175 2.160 11.847 1.00 88.94 89 TRP A N 1
ATOM 720 C CA . TRP A 1 89 ? 2.751 1.830 11.781 1.00 88.94 89 TRP A CA 1
ATOM 721 C C . TRP A 1 89 ? 2.316 1.438 10.370 1.00 88.94 89 TRP A C 1
ATOM 723 O O . TRP A 1 89 ? 1.593 0.459 10.205 1.00 88.94 89 TRP A O 1
ATOM 733 N N . LEU A 1 90 ? 2.819 2.142 9.353 1.00 87.06 90 LEU A N 1
ATOM 734 C CA . LEU A 1 90 ? 2.544 1.808 7.957 1.00 87.06 90 LEU A CA 1
ATOM 735 C C . LEU A 1 90 ? 3.182 0.476 7.545 1.00 87.06 90 LEU A C 1
ATOM 737 O O . LEU A 1 90 ? 2.529 -0.329 6.892 1.00 87.06 90 LEU A O 1
ATOM 741 N N . ASN A 1 91 ? 4.429 0.208 7.948 1.00 83.94 91 ASN A N 1
ATOM 742 C CA . ASN A 1 91 ? 5.071 -1.084 7.691 1.00 83.94 91 ASN A CA 1
ATOM 743 C C . ASN A 1 91 ? 4.272 -2.222 8.340 1.00 83.94 91 ASN A C 1
ATOM 745 O O . ASN A 1 91 ? 3.974 -3.206 7.669 1.00 83.94 91 ASN A O 1
ATOM 749 N N . LYS A 1 92 ? 3.843 -2.044 9.597 1.00 88.06 92 LYS A N 1
ATOM 750 C CA . LYS A 1 92 ? 2.993 -3.014 10.293 1.00 88.06 92 LYS A CA 1
ATOM 751 C C . LYS A 1 92 ? 1.667 -3.236 9.557 1.00 88.06 92 LYS A C 1
ATOM 753 O O . LYS A 1 92 ? 1.239 -4.371 9.404 1.00 88.06 92 LYS A O 1
ATOM 758 N N . ALA A 1 93 ? 1.039 -2.180 9.038 1.00 90.56 93 ALA A N 1
ATOM 759 C CA . ALA A 1 93 ? -0.201 -2.300 8.268 1.00 90.56 93 ALA A CA 1
ATOM 760 C C . ALA A 1 93 ? -0.018 -3.120 6.979 1.00 90.56 93 ALA A C 1
ATOM 762 O O . ALA A 1 93 ? -0.897 -3.899 6.610 1.00 90.56 93 ALA A O 1
ATOM 763 N N . VAL A 1 94 ? 1.129 -2.980 6.306 1.00 86.12 94 VAL A N 1
ATOM 764 C CA . VAL A 1 94 ? 1.450 -3.805 5.135 1.00 86.12 94 VAL A CA 1
ATOM 765 C C . VAL A 1 94 ? 1.715 -5.259 5.523 1.00 86.12 94 VAL A C 1
ATOM 767 O O . VAL A 1 94 ? 1.210 -6.157 4.851 1.00 86.12 94 VAL A O 1
ATOM 770 N N . GLU A 1 95 ? 2.466 -5.500 6.597 1.00 85.75 95 GLU A N 1
ATOM 771 C CA . GLU A 1 95 ? 2.719 -6.851 7.112 1.00 85.75 95 GLU A CA 1
ATOM 772 C C . GLU A 1 95 ? 1.407 -7.575 7.438 1.00 85.75 95 GLU A C 1
ATOM 774 O O . GLU A 1 95 ? 1.196 -8.687 6.961 1.00 85.75 95 GLU A O 1
ATOM 779 N N . GLU A 1 96 ? 0.484 -6.924 8.150 1.00 89.31 96 GLU A N 1
ATOM 780 C CA . GLU A 1 96 ? -0.827 -7.493 8.489 1.00 89.31 96 GLU A CA 1
ATOM 781 C C . GLU A 1 96 ? -1.673 -7.791 7.243 1.00 89.31 96 GLU A C 1
ATOM 783 O O . GLU A 1 96 ? -2.263 -8.868 7.135 1.00 89.31 96 GLU A O 1
ATOM 788 N N . TYR A 1 97 ? -1.688 -6.885 6.256 1.00 88.25 97 TYR A N 1
ATOM 789 C CA . TYR A 1 97 ? -2.364 -7.135 4.979 1.00 88.25 97 TYR A CA 1
ATOM 790 C C . TYR A 1 97 ? -1.794 -8.372 4.277 1.00 88.25 97 TYR A C 1
ATOM 792 O O . TYR A 1 97 ? -2.548 -9.226 3.806 1.00 88.25 97 TYR A O 1
ATOM 800 N N . LEU A 1 98 ? -0.466 -8.497 4.214 1.00 84.50 98 LEU A N 1
ATOM 801 C CA . LEU A 1 98 ? 0.196 -9.636 3.582 1.00 84.50 98 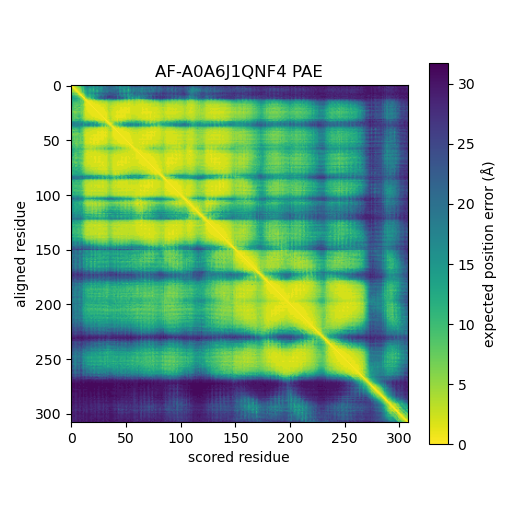LEU A CA 1
ATOM 802 C C . LEU A 1 98 ? -0.083 -10.934 4.342 1.00 84.50 98 LEU A C 1
ATOM 804 O O . LEU A 1 98 ? -0.497 -11.911 3.722 1.00 84.50 98 LEU A O 1
ATOM 808 N N . ILE A 1 99 ? 0.075 -10.947 5.668 1.00 86.00 99 ILE A N 1
ATOM 809 C CA . ILE A 1 99 ? -0.219 -12.108 6.526 1.00 86.00 99 ILE A CA 1
ATOM 810 C C . ILE A 1 99 ? -1.662 -12.573 6.331 1.00 86.00 99 ILE A C 1
ATOM 812 O O . ILE A 1 99 ? -1.931 -13.773 6.305 1.00 86.00 99 ILE A O 1
ATOM 816 N N . TYR A 1 100 ? -2.598 -11.639 6.188 1.00 88.19 100 TYR A N 1
ATOM 817 C CA . TYR A 1 100 ? -4.003 -11.956 5.988 1.00 88.19 100 TYR A CA 1
ATOM 818 C C . TYR A 1 100 ? -4.292 -12.519 4.590 1.00 88.19 100 TYR A C 1
ATOM 820 O O . TYR A 1 100 ? -4.923 -13.567 4.464 1.00 88.19 100 TYR A O 1
ATOM 828 N N . THR A 1 101 ? -3.813 -11.845 3.543 1.00 83.56 101 THR A N 1
ATOM 829 C CA . THR A 1 101 ? -4.173 -12.137 2.143 1.00 83.56 101 THR A CA 1
ATOM 830 C C . THR A 1 101 ? -3.387 -13.286 1.517 1.00 83.56 101 THR A C 1
ATOM 832 O O . THR A 1 101 ? -3.834 -13.865 0.529 1.00 83.56 101 THR A O 1
ATOM 835 N N . THR A 1 102 ? -2.227 -13.638 2.074 1.00 78.88 102 THR A N 1
ATOM 836 C CA . THR A 1 102 ? -1.405 -14.763 1.590 1.00 78.88 102 THR A CA 1
ATOM 837 C C . THR A 1 102 ? -1.841 -16.119 2.142 1.00 78.88 102 THR A C 1
ATOM 839 O O . THR A 1 102 ? -1.349 -17.144 1.675 1.00 78.88 102 THR A O 1
ATOM 842 N N . LYS A 1 103 ? -2.780 -16.155 3.098 1.00 80.31 103 LYS A N 1
ATOM 843 C CA . LYS A 1 103 ? -3.396 -17.403 3.563 1.00 80.31 103 LYS A CA 1
ATOM 844 C C . LYS A 1 103 ? -4.256 -18.001 2.449 1.00 80.31 103 LYS A C 1
ATOM 846 O O . LYS A 1 103 ? -5.113 -17.314 1.887 1.00 80.31 103 LYS A O 1
ATOM 851 N N . ASP A 1 104 ? -4.065 -19.290 2.176 1.00 66.38 104 ASP A N 1
ATOM 852 C CA . ASP A 1 104 ? -4.917 -20.034 1.248 1.00 66.38 104 ASP A CA 1
ATOM 853 C C . ASP A 1 104 ? -6.386 -19.919 1.680 1.00 66.38 104 ASP A C 1
ATOM 855 O O . ASP A 1 104 ? -6.739 -20.241 2.815 1.00 66.38 104 ASP A O 1
ATOM 859 N N . ASN A 1 105 ? -7.244 -19.448 0.768 1.00 71.94 105 ASN A N 1
ATOM 860 C CA . ASN A 1 105 ? -8.675 -19.227 1.007 1.00 71.94 105 ASN A CA 1
ATOM 861 C C . ASN A 1 105 ? -8.981 -18.366 2.249 1.00 71.94 105 ASN A C 1
ATOM 863 O O . ASN A 1 105 ? -9.839 -18.724 3.061 1.00 71.94 105 ASN A O 1
ATOM 867 N N . TYR A 1 106 ? -8.299 -17.226 2.402 1.00 81.31 106 TYR A N 1
ATOM 868 C CA . TYR A 1 106 ? -8.631 -16.275 3.464 1.00 81.31 106 TYR A CA 1
ATOM 869 C C . TYR A 1 106 ? -10.118 -15.871 3.411 1.00 81.31 106 TYR A C 1
ATOM 871 O O . TYR A 1 106 ? -10.715 -15.705 2.344 1.00 81.31 106 TYR A O 1
ATOM 879 N N . ARG A 1 107 ? -10.732 -15.748 4.591 1.00 86.00 107 ARG A N 1
ATOM 880 C CA . ARG A 1 107 ? -12.158 -15.432 4.730 1.00 86.00 107 ARG A CA 1
ATOM 881 C C . ARG A 1 107 ? -12.429 -13.980 4.337 1.00 86.00 107 ARG A C 1
ATOM 883 O O . ARG A 1 107 ? -11.568 -13.121 4.493 1.00 86.00 107 ARG A O 1
ATOM 890 N N . ASP A 1 108 ? -13.632 -13.680 3.866 1.00 85.50 108 ASP A N 1
ATOM 891 C CA . ASP A 1 108 ? -13.999 -12.293 3.577 1.00 85.50 108 ASP A CA 1
ATOM 892 C C . ASP A 1 108 ? -13.964 -11.444 4.849 1.00 85.50 108 ASP A C 1
ATOM 894 O O . ASP A 1 108 ? -14.507 -11.881 5.871 1.00 85.50 108 ASP A O 1
ATOM 898 N N . PRO A 1 109 ? -13.331 -10.255 4.812 1.00 89.25 109 PRO A N 1
ATOM 899 C CA . PRO A 1 109 ? -13.383 -9.341 5.938 1.00 89.25 109 PRO A CA 1
ATOM 900 C C . PRO A 1 109 ? -14.829 -8.970 6.286 1.00 89.25 109 PRO A C 1
ATOM 902 O O . PRO A 1 109 ? -15.696 -8.947 5.413 1.00 89.25 109 PRO A O 1
ATOM 905 N N . ILE A 1 110 ? -15.101 -8.640 7.546 1.00 84.81 110 ILE A N 1
ATOM 906 C CA . ILE A 1 110 ? -16.399 -8.086 7.950 1.00 84.81 110 ILE A CA 1
ATOM 907 C C . ILE A 1 110 ? -16.309 -6.569 8.031 1.00 84.81 110 ILE A C 1
ATOM 909 O O . ILE A 1 110 ? -15.492 -6.030 8.775 1.00 84.81 110 ILE A O 1
ATOM 913 N N . HIS A 1 111 ? -17.221 -5.886 7.339 1.00 82.31 111 HIS A N 1
ATOM 914 C CA . HIS A 1 111 ? -17.444 -4.456 7.528 1.00 82.31 111 HIS A CA 1
ATOM 915 C C . HIS A 1 111 ? -18.612 -4.214 8.482 1.00 82.31 111 HIS A C 1
ATOM 917 O O . HIS A 1 111 ? -19.758 -4.526 8.164 1.00 82.31 111 HIS A O 1
ATOM 923 N N . ILE A 1 112 ? -18.353 -3.652 9.660 1.00 77.44 112 ILE A N 1
ATOM 924 C CA . ILE A 1 112 ? -19.372 -3.527 10.717 1.00 77.44 112 ILE A CA 1
ATOM 925 C C . ILE A 1 112 ? -20.527 -2.622 10.289 1.00 77.44 112 ILE A C 1
ATOM 927 O O . ILE A 1 112 ? -21.670 -2.936 10.604 1.00 77.44 112 ILE A O 1
ATOM 931 N N . ALA A 1 113 ? -20.267 -1.561 9.518 1.00 75.62 113 ALA A N 1
ATOM 932 C CA . ALA A 1 113 ? -21.328 -0.684 9.018 1.00 75.62 113 ALA A CA 1
ATOM 933 C C . ALA A 1 113 ? -22.354 -1.455 8.166 1.00 75.62 113 ALA A C 1
ATOM 935 O O . ALA A 1 113 ? -23.554 -1.211 8.277 1.00 75.62 113 ALA A O 1
ATOM 936 N N . SER A 1 114 ? -21.891 -2.452 7.399 1.00 71.19 114 SER A N 1
ATOM 937 C CA . SER A 1 114 ? -22.767 -3.330 6.614 1.00 71.19 114 SER A CA 1
ATOM 938 C C . SER A 1 114 ? -23.630 -4.256 7.482 1.00 71.19 114 SER A C 1
ATOM 940 O O . SER A 1 114 ? -24.746 -4.586 7.093 1.00 71.19 114 SER A O 1
ATOM 942 N N . LEU A 1 115 ? -23.165 -4.630 8.682 1.00 71.56 115 LEU A N 1
ATOM 943 C CA . LEU A 1 115 ? -23.933 -5.452 9.627 1.00 71.56 115 LEU A CA 1
ATOM 944 C C . LEU A 1 115 ? -25.054 -4.673 10.325 1.00 71.56 115 LEU A C 1
ATOM 946 O O . LEU A 1 115 ? -26.042 -5.272 10.740 1.00 71.56 115 LEU A O 1
ATOM 950 N N . VAL A 1 116 ? -24.898 -3.356 10.471 1.00 72.12 116 VAL A N 1
ATOM 951 C CA . VAL A 1 116 ? -25.881 -2.470 11.120 1.00 72.12 116 VAL A CA 1
ATOM 952 C C . VAL 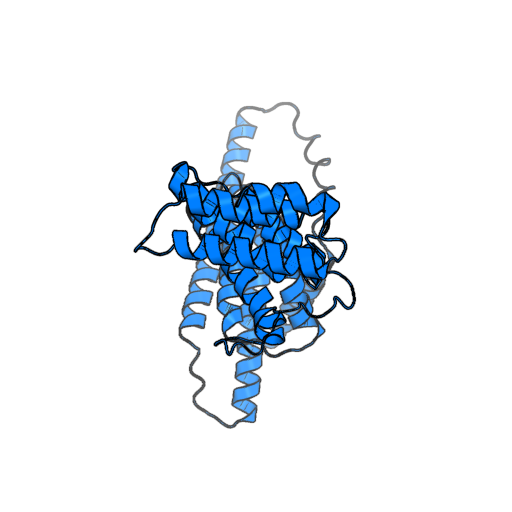A 1 116 ? -26.703 -1.650 10.116 1.00 72.12 116 VAL A C 1
ATOM 954 O O . VAL A 1 116 ? -27.319 -0.658 10.494 1.00 72.12 116 VAL A O 1
ATOM 957 N N . ASP A 1 117 ? -26.711 -2.067 8.844 1.00 71.81 117 ASP A N 1
ATOM 958 C CA . ASP A 1 117 ? -27.458 -1.458 7.729 1.00 71.81 117 ASP A CA 1
ATOM 959 C C . ASP A 1 117 ? -27.175 0.047 7.519 1.00 71.81 117 ASP A C 1
ATOM 961 O O . ASP A 1 117 ? -28.024 0.832 7.088 1.00 71.81 117 ASP A O 1
ATOM 965 N N . ILE A 1 118 ? -25.943 0.475 7.817 1.00 74.25 118 ILE A N 1
ATOM 966 C CA . ILE A 1 118 ? -25.472 1.824 7.499 1.00 74.25 118 ILE A CA 1
ATOM 967 C C . ILE A 1 118 ? -25.009 1.835 6.042 1.00 74.25 118 ILE A C 1
ATOM 969 O O . ILE A 1 118 ? -24.063 1.147 5.657 1.00 74.25 118 ILE A O 1
ATOM 973 N N . LYS A 1 119 ? -25.669 2.654 5.218 1.00 70.06 119 LYS A N 1
ATOM 974 C CA . LYS A 1 119 ? -25.317 2.816 3.804 1.00 70.06 119 LYS A CA 1
ATOM 975 C C . LYS A 1 119 ? -24.076 3.686 3.647 1.00 70.06 119 LYS A C 1
ATOM 977 O O . LYS A 1 119 ? -24.139 4.904 3.811 1.00 70.06 119 LYS A O 1
ATOM 982 N N . GLU A 1 120 ? -22.974 3.060 3.257 1.00 74.00 120 GLU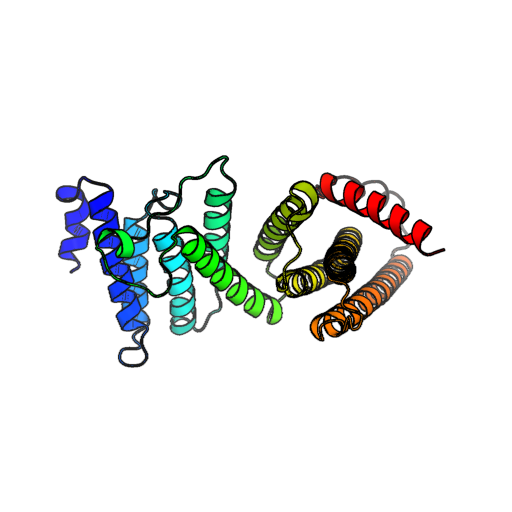 A N 1
ATOM 983 C CA . GLU A 1 120 ? -21.734 3.734 2.880 1.00 74.00 120 GLU A CA 1
ATOM 984 C C . GLU A 1 120 ? -21.501 3.689 1.366 1.00 74.00 120 GLU A C 1
ATOM 986 O O . GLU A 1 120 ? -22.160 2.959 0.625 1.00 74.00 120 GLU A O 1
ATOM 991 N N . ARG A 1 121 ? -20.575 4.530 0.891 1.00 66.19 121 ARG A N 1
ATOM 992 C CA . ARG A 1 121 ? -20.262 4.668 -0.540 1.00 66.19 121 ARG A CA 1
ATOM 993 C C . ARG A 1 121 ? -19.583 3.422 -1.113 1.00 66.19 121 ARG A C 1
ATOM 995 O O . ARG A 1 121 ? -19.789 3.113 -2.280 1.00 66.19 121 ARG A O 1
ATOM 1002 N N . GLU A 1 122 ? -18.785 2.752 -0.290 1.00 67.38 122 GLU A N 1
ATOM 1003 C CA . GLU A 1 122 ? -18.169 1.459 -0.564 1.00 67.38 122 GLU A CA 1
ATOM 1004 C C . GLU A 1 122 ? -18.647 0.494 0.520 1.00 67.38 122 GLU A C 1
ATOM 1006 O O . GLU A 1 122 ? -18.637 0.846 1.698 1.00 67.38 122 GLU A O 1
ATOM 1011 N N . SER A 1 123 ? -19.115 -0.686 0.127 1.00 69.00 123 SER A N 1
ATOM 1012 C CA . SER A 1 123 ? -19.717 -1.650 1.063 1.00 69.00 123 SER A CA 1
ATOM 1013 C C . SER A 1 123 ? -19.104 -3.037 0.963 1.00 69.00 123 SER A C 1
ATOM 1015 O O . SER A 1 123 ? -19.280 -3.827 1.888 1.00 69.00 123 SER A O 1
ATOM 1017 N N . ASP A 1 124 ? -18.357 -3.321 -0.110 1.00 80.88 124 ASP A N 1
ATOM 1018 C CA . ASP A 1 124 ? -17.656 -4.586 -0.259 1.00 80.88 124 ASP A CA 1
ATOM 1019 C C . ASP A 1 124 ? -16.415 -4.611 0.654 1.00 80.88 124 ASP A C 1
ATOM 1021 O O . ASP A 1 124 ? -15.468 -3.847 0.430 1.00 80.88 124 ASP A O 1
ATOM 1025 N N . PRO A 1 125 ? -16.362 -5.491 1.670 1.00 84.00 125 PRO A N 1
ATOM 1026 C CA . PRO A 1 125 ? -15.267 -5.503 2.637 1.00 84.00 125 PRO A CA 1
ATOM 1027 C C . PRO A 1 125 ? -13.893 -5.768 2.011 1.00 84.00 125 PRO A C 1
ATOM 1029 O O . PRO A 1 125 ? -12.886 -5.272 2.515 1.00 84.00 125 PRO A O 1
ATOM 1032 N N . ARG A 1 126 ? -13.827 -6.518 0.901 1.00 82.25 126 ARG A N 1
ATOM 1033 C CA . ARG A 1 126 ? -12.567 -6.737 0.173 1.00 82.25 126 ARG A CA 1
ATOM 1034 C C . ARG A 1 126 ? -12.078 -5.451 -0.478 1.00 82.25 126 ARG A C 1
ATOM 1036 O O . ARG A 1 126 ? -10.915 -5.093 -0.321 1.00 82.25 126 ARG A O 1
ATOM 1043 N N . THR A 1 127 ? -12.971 -4.729 -1.146 1.00 77.44 127 THR A N 1
ATOM 1044 C CA . THR A 1 127 ? -12.653 -3.437 -1.758 1.00 77.44 127 THR A CA 1
ATOM 1045 C C . THR A 1 127 ? -12.234 -2.405 -0.705 1.00 77.44 127 THR A C 1
ATOM 1047 O O . THR A 1 127 ? -11.298 -1.638 -0.942 1.00 77.44 127 THR A O 1
ATOM 1050 N N . ILE A 1 128 ? -12.842 -2.419 0.489 1.00 84.38 128 ILE A N 1
ATOM 1051 C CA . ILE A 1 128 ? -12.416 -1.575 1.621 1.00 84.38 128 ILE A CA 1
ATOM 1052 C C . ILE A 1 128 ? -11.002 -1.948 2.077 1.00 84.38 128 ILE A C 1
ATOM 1054 O O . ILE A 1 128 ? -10.160 -1.060 2.223 1.00 84.38 128 ILE A O 1
ATOM 1058 N N . LEU A 1 129 ? -10.715 -3.241 2.259 1.00 87.38 129 LEU A N 1
ATOM 1059 C CA . LEU A 1 129 ? -9.384 -3.722 2.639 1.00 87.38 129 LEU A CA 1
ATOM 1060 C C . LEU A 1 129 ? -8.318 -3.286 1.624 1.00 87.38 129 LEU A C 1
ATOM 1062 O O . LEU A 1 129 ? -7.285 -2.735 2.006 1.00 87.38 129 LEU A O 1
ATOM 1066 N N . ASP A 1 130 ? -8.589 -3.476 0.333 1.00 80.81 130 ASP A N 1
ATOM 1067 C CA . ASP A 1 130 ? -7.685 -3.081 -0.748 1.00 80.81 130 ASP A CA 1
ATOM 1068 C C . ASP A 1 130 ? -7.498 -1.561 -0.814 1.00 80.81 130 ASP A C 1
ATOM 1070 O O . ASP A 1 130 ? -6.395 -1.081 -1.074 1.00 80.81 130 ASP A O 1
ATOM 1074 N N . THR A 1 131 ? -8.547 -0.786 -0.533 1.00 80.38 131 THR A N 1
ATOM 1075 C CA . THR A 1 131 ? -8.473 0.681 -0.472 1.00 80.38 131 THR A CA 1
ATOM 1076 C C . THR A 1 131 ? -7.613 1.149 0.700 1.00 80.38 131 THR A C 1
ATOM 1078 O O . THR A 1 131 ? -6.758 2.021 0.526 1.00 80.38 131 THR A O 1
ATOM 1081 N N . LEU A 1 132 ? -7.796 0.558 1.885 1.00 86.69 132 LEU A N 1
ATOM 1082 C CA . LEU A 1 132 ? -6.975 0.846 3.061 1.00 86.69 132 LEU A CA 1
ATOM 1083 C C . LEU A 1 132 ? -5.508 0.515 2.802 1.00 86.69 132 LEU A C 1
ATOM 1085 O O . LEU A 1 132 ? -4.636 1.336 3.081 1.00 86.69 132 LEU A O 1
ATOM 1089 N N . HIS A 1 133 ? -5.249 -0.653 2.219 1.00 86.75 133 HIS A N 1
ATOM 1090 C CA . HIS A 1 133 ? -3.904 -1.060 1.852 1.00 86.75 133 HIS A CA 1
ATOM 1091 C C . HIS A 1 133 ? -3.293 -0.121 0.806 1.00 86.75 133 HIS A C 1
ATOM 1093 O O . HIS A 1 133 ? -2.150 0.309 0.949 1.00 86.75 133 HIS A O 1
ATOM 1099 N N . HIS A 1 134 ? -4.061 0.277 -0.212 1.00 80.00 134 HIS A N 1
ATOM 1100 C CA . HIS A 1 134 ? -3.608 1.242 -1.209 1.00 80.00 134 HIS A CA 1
ATOM 1101 C C . HIS A 1 134 ? -3.213 2.583 -0.577 1.00 80.00 134 HIS A C 1
ATOM 1103 O O . HIS A 1 134 ? -2.154 3.111 -0.912 1.00 80.00 134 HIS A O 1
ATOM 1109 N N . LYS A 1 135 ? -4.002 3.095 0.380 1.00 83.44 135 LYS A N 1
ATOM 1110 C CA . LYS A 1 135 ? -3.657 4.296 1.160 1.00 83.44 135 LYS A CA 1
ATOM 1111 C C . LYS A 1 135 ? -2.331 4.111 1.908 1.00 83.44 135 LYS A C 1
ATOM 1113 O O . LYS A 1 135 ? -1.455 4.965 1.797 1.00 83.44 135 LYS A O 1
ATOM 1118 N N . THR A 1 136 ? -2.143 2.980 2.595 1.00 87.50 136 THR A N 1
ATOM 1119 C CA . THR A 1 136 ? -0.882 2.654 3.288 1.00 87.50 136 THR A CA 1
ATOM 1120 C C . THR A 1 136 ? 0.314 2.706 2.333 1.00 87.50 136 THR A C 1
ATOM 1122 O O . THR A 1 136 ? 1.351 3.289 2.655 1.00 87.50 136 THR A O 1
ATOM 1125 N N . LEU A 1 137 ? 0.176 2.123 1.138 1.00 81.75 137 LEU A N 1
ATOM 1126 C CA . LEU A 1 137 ? 1.237 2.116 0.131 1.00 81.75 137 LEU A CA 1
ATOM 1127 C C . LEU A 1 137 ? 1.520 3.504 -0.444 1.00 81.75 137 LEU A C 1
ATOM 1129 O O . LEU A 1 137 ? 2.684 3.825 -0.669 1.00 81.75 137 LEU A O 1
ATOM 1133 N N . GLN A 1 138 ? 0.489 4.319 -0.681 1.00 79.00 138 GLN A N 1
ATOM 1134 C CA . GLN A 1 138 ? 0.656 5.698 -1.145 1.00 79.00 138 GLN A CA 1
ATOM 1135 C C . GLN A 1 138 ? 1.448 6.523 -0.127 1.00 79.00 138 GLN A C 1
ATOM 1137 O O . GLN A 1 138 ? 2.449 7.138 -0.492 1.00 79.00 138 GLN A O 1
ATOM 1142 N N . GLU A 1 139 ? 1.071 6.460 1.153 1.00 81.38 139 GLU A N 1
ATOM 1143 C CA . GLU A 1 139 ? 1.779 7.173 2.221 1.00 81.38 139 GLU A CA 1
ATOM 1144 C C . GLU A 1 139 ? 3.236 6.699 2.345 1.00 81.38 139 GLU A C 1
ATOM 1146 O O . GLU A 1 139 ? 4.159 7.513 2.413 1.00 81.38 139 GLU A O 1
ATOM 1151 N N . LEU A 1 140 ? 3.487 5.386 2.297 1.00 79.69 140 LEU A N 1
ATOM 1152 C CA . LEU A 1 140 ? 4.854 4.856 2.283 1.00 79.69 140 LEU A CA 1
ATOM 1153 C C . LEU A 1 140 ? 5.643 5.288 1.039 1.00 79.69 140 LEU A C 1
ATOM 1155 O O . LEU A 1 140 ? 6.834 5.588 1.153 1.00 79.69 140 LEU A O 1
ATOM 1159 N N . GLY A 1 141 ? 4.996 5.338 -0.127 1.00 75.81 141 GLY A N 1
ATOM 1160 C CA . GLY A 1 141 ? 5.584 5.762 -1.396 1.00 75.81 141 GLY A CA 1
ATOM 1161 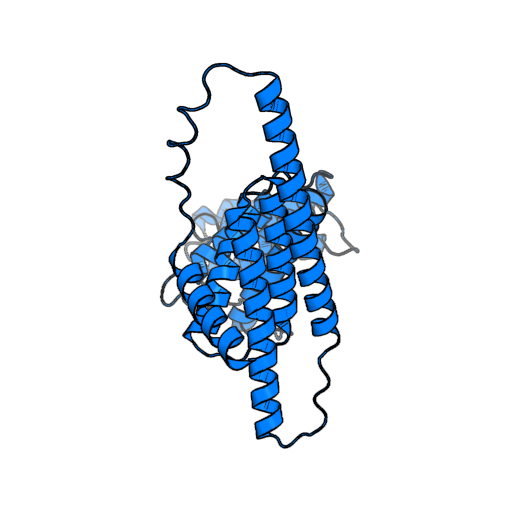C C . GLY A 1 141 ? 6.021 7.226 -1.381 1.00 75.81 141 GLY A C 1
ATOM 1162 O O . GLY A 1 141 ? 7.155 7.537 -1.758 1.00 75.81 141 GLY A O 1
ATOM 1163 N N . ASP A 1 142 ? 5.183 8.117 -0.853 1.00 76.50 142 ASP A N 1
ATOM 1164 C CA . ASP A 1 142 ? 5.530 9.529 -0.661 1.00 76.50 142 ASP A CA 1
ATOM 1165 C C . ASP A 1 142 ? 6.731 9.676 0.275 1.00 76.50 142 ASP A C 1
ATOM 1167 O O . ASP A 1 142 ? 7.690 10.399 -0.015 1.00 76.50 142 ASP A O 1
ATOM 1171 N N . ARG A 1 143 ? 6.747 8.897 1.360 1.00 74.69 143 ARG A N 1
ATOM 1172 C CA . ARG A 1 143 ? 7.874 8.855 2.296 1.00 74.69 143 ARG A CA 1
ATOM 1173 C C . ARG A 1 143 ? 9.129 8.290 1.619 1.00 74.69 143 ARG A C 1
ATOM 1175 O O . ARG A 1 143 ? 10.246 8.704 1.935 1.00 74.69 143 ARG A O 1
ATOM 1182 N N . TYR A 1 144 ? 9.007 7.291 0.751 1.00 70.81 144 TYR A N 1
ATOM 1183 C CA . TYR A 1 144 ? 10.138 6.723 0.012 1.00 70.81 144 TYR A CA 1
ATOM 1184 C C . TYR A 1 144 ? 10.769 7.765 -0.918 1.00 70.81 144 TYR A C 1
ATOM 1186 O O . TYR A 1 144 ? 11.993 7.912 -0.931 1.00 70.81 144 TYR A O 1
ATOM 1194 N N . ARG A 1 145 ? 9.939 8.557 -1.609 1.00 67.12 145 ARG A N 1
ATOM 1195 C CA . ARG A 1 145 ? 10.396 9.630 -2.500 1.00 67.12 145 ARG A CA 1
ATOM 1196 C C . ARG A 1 145 ? 11.195 10.709 -1.762 1.00 67.12 145 ARG A C 1
ATOM 1198 O O . ARG A 1 145 ? 12.145 11.241 -2.331 1.00 67.12 145 ARG A O 1
ATOM 1205 N N . THR A 1 146 ? 10.857 11.019 -0.509 1.00 68.19 146 THR A N 1
ATOM 1206 C CA . THR A 1 146 ? 11.587 12.025 0.283 1.00 68.19 146 THR A CA 1
ATOM 1207 C C . THR A 1 146 ? 12.888 11.496 0.896 1.00 68.19 146 THR A C 1
ATOM 1209 O O . THR A 1 146 ? 13.847 12.259 1.026 1.00 68.19 146 THR A O 1
ATOM 1212 N N . ARG A 1 147 ? 12.957 10.210 1.283 1.00 65.81 147 ARG A N 1
ATOM 1213 C CA . ARG A 1 147 ? 14.122 9.605 1.967 1.00 65.81 147 ARG A CA 1
ATOM 1214 C C . ARG A 1 147 ? 14.347 8.133 1.567 1.00 65.81 147 ARG A C 1
ATOM 1216 O O . ARG A 1 147 ? 13.826 7.238 2.236 1.00 65.81 147 ARG A O 1
ATOM 1223 N N . PRO A 1 148 ? 15.175 7.858 0.542 1.00 62.31 148 PRO A N 1
ATOM 1224 C CA . PRO A 1 148 ? 15.346 6.507 -0.005 1.00 62.31 148 PRO A CA 1
ATOM 1225 C C . PRO A 1 148 ? 16.295 5.575 0.779 1.00 62.31 148 PRO A C 1
ATOM 1227 O O . PRO A 1 148 ? 16.315 4.382 0.496 1.00 62.31 148 PRO A O 1
ATOM 1230 N N . LYS A 1 149 ? 17.093 6.069 1.741 1.00 57.81 149 LYS A N 1
ATOM 1231 C CA . LYS A 1 149 ? 18.195 5.288 2.351 1.00 57.81 149 LYS A CA 1
ATOM 1232 C C . LYS A 1 149 ? 17.781 4.255 3.419 1.00 57.81 149 LYS A C 1
ATOM 1234 O O . LYS A 1 149 ? 18.460 3.246 3.536 1.00 57.81 149 LYS A O 1
ATOM 1239 N N . ASP A 1 150 ? 16.654 4.429 4.116 1.00 60.53 150 ASP A N 1
ATOM 1240 C CA . ASP A 1 150 ? 16.315 3.632 5.319 1.00 60.53 150 ASP A CA 1
ATOM 1241 C C . ASP A 1 150 ? 15.026 2.801 5.180 1.00 60.53 150 ASP A C 1
ATOM 1243 O O . ASP A 1 150 ? 14.153 2.839 6.050 1.00 60.53 150 ASP A O 1
ATOM 1247 N N . LYS A 1 151 ? 14.817 2.119 4.042 1.00 67.12 151 LYS A N 1
ATOM 1248 C CA . LYS A 1 151 ? 13.488 1.545 3.717 1.00 67.12 151 LYS A CA 1
ATOM 1249 C C . LYS A 1 151 ? 13.489 0.139 3.109 1.00 67.12 151 LYS A C 1
ATOM 1251 O O . LYS A 1 151 ? 12.620 -0.178 2.300 1.00 67.12 151 LYS A O 1
ATOM 1256 N N . HIS A 1 152 ? 14.396 -0.731 3.562 1.00 72.31 152 HIS A N 1
ATOM 1257 C CA . HIS A 1 152 ? 14.440 -2.152 3.171 1.00 72.31 152 HIS A CA 1
ATOM 1258 C C . HIS A 1 152 ? 13.092 -2.875 3.357 1.00 72.31 152 HIS A C 1
ATOM 1260 O O . HIS A 1 152 ? 12.689 -3.640 2.484 1.00 72.31 152 HIS A O 1
ATOM 1266 N N . LEU A 1 153 ? 12.367 -2.594 4.450 1.00 66.19 153 LEU A N 1
ATOM 1267 C CA . LEU A 1 153 ? 11.054 -3.197 4.730 1.00 66.19 153 LEU A CA 1
ATOM 1268 C C . LEU A 1 153 ? 9.997 -2.814 3.686 1.00 66.19 153 LEU A C 1
ATOM 1270 O O . LEU A 1 153 ? 9.325 -3.692 3.152 1.00 66.19 153 LEU A O 1
ATOM 1274 N N . PHE A 1 154 ? 9.897 -1.527 3.334 1.00 71.25 154 PHE A N 1
ATOM 1275 C CA . PHE A 1 154 ? 8.980 -1.062 2.288 1.00 71.25 154 PHE A CA 1
ATOM 1276 C C . PHE A 1 154 ? 9.298 -1.718 0.943 1.00 71.25 154 PHE A C 1
ATOM 1278 O O . PHE A 1 154 ? 8.401 -2.211 0.268 1.00 71.25 154 PHE A O 1
ATOM 1285 N N . VAL A 1 155 ? 10.581 -1.785 0.581 1.00 74.44 155 VAL A N 1
ATOM 1286 C CA . VAL A 1 155 ? 11.025 -2.427 -0.662 1.00 74.44 155 VAL A CA 1
ATOM 1287 C C . VAL A 1 155 ? 10.691 -3.920 -0.664 1.00 74.44 155 VAL A C 1
ATOM 1289 O O . VAL A 1 155 ? 10.174 -4.415 -1.661 1.00 74.44 155 VAL A O 1
ATOM 1292 N N . GLY A 1 156 ? 10.911 -4.632 0.446 1.00 71.75 156 GLY A N 1
ATOM 1293 C CA . GLY A 1 156 ? 10.544 -6.045 0.585 1.00 71.75 156 GLY A CA 1
ATOM 1294 C C . GLY A 1 156 ? 9.034 -6.286 0.468 1.00 71.75 156 GLY A C 1
ATOM 1295 O O . GLY A 1 156 ? 8.595 -7.207 -0.228 1.00 71.75 156 GLY A O 1
ATOM 1296 N N . CYS A 1 157 ? 8.230 -5.414 1.072 1.00 66.69 157 CYS A N 1
ATOM 1297 C CA . CYS A 1 157 ? 6.776 -5.464 0.969 1.00 66.69 157 CYS A CA 1
ATOM 1298 C C . CYS A 1 157 ? 6.293 -5.202 -0.463 1.00 66.69 157 CYS A C 1
ATOM 1300 O O . CYS A 1 157 ? 5.522 -5.987 -1.016 1.00 66.69 157 CYS A O 1
ATOM 1302 N N . MET A 1 158 ? 6.796 -4.139 -1.096 1.00 74.38 158 MET A N 1
ATOM 1303 C CA . MET A 1 158 ? 6.454 -3.798 -2.476 1.00 74.38 158 MET A CA 1
ATOM 1304 C C . MET A 1 158 ? 6.887 -4.883 -3.461 1.00 74.38 158 MET A C 1
ATOM 1306 O O . MET A 1 158 ? 6.115 -5.226 -4.352 1.00 74.38 158 MET A O 1
ATOM 1310 N N . ASN A 1 159 ? 8.074 -5.472 -3.272 1.00 75.25 159 ASN A N 1
ATOM 1311 C CA . ASN A 1 159 ? 8.544 -6.630 -4.035 1.00 75.25 159 ASN A CA 1
ATOM 1312 C C . ASN A 1 159 ? 7.536 -7.783 -3.959 1.00 75.25 159 ASN A C 1
ATOM 1314 O O . ASN A 1 159 ? 7.158 -8.346 -4.981 1.00 75.25 159 ASN A O 1
ATOM 1318 N N . THR A 1 160 ? 7.065 -8.110 -2.754 1.00 69.69 160 THR A N 1
ATOM 1319 C CA . THR A 1 160 ? 6.108 -9.205 -2.532 1.00 69.69 160 THR A CA 1
ATOM 1320 C C . THR A 1 160 ? 4.773 -8.928 -3.224 1.00 69.69 160 THR A C 1
ATOM 1322 O O . THR A 1 160 ? 4.266 -9.778 -3.957 1.00 69.69 160 THR A O 1
ATOM 1325 N N . LEU A 1 161 ? 4.228 -7.719 -3.060 1.00 71.62 161 LEU A N 1
ATOM 1326 C CA . LEU A 1 161 ? 2.964 -7.308 -3.678 1.00 71.62 161 LEU A CA 1
ATOM 1327 C C . LEU A 1 161 ? 3.039 -7.309 -5.204 1.00 71.62 161 LEU A C 1
ATOM 1329 O O . LEU A 1 161 ? 2.151 -7.842 -5.872 1.00 71.62 161 LEU A O 1
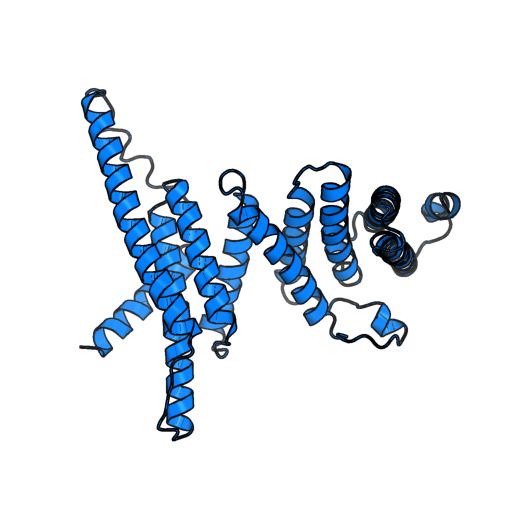ATOM 1333 N N . ILE A 1 162 ? 4.112 -6.742 -5.756 1.00 76.62 162 ILE A N 1
ATOM 1334 C CA . ILE A 1 162 ? 4.354 -6.711 -7.196 1.00 76.62 162 ILE A CA 1
ATOM 1335 C C . ILE A 1 162 ? 4.492 -8.130 -7.729 1.00 76.62 162 ILE A C 1
ATOM 1337 O O . ILE A 1 162 ? 3.790 -8.472 -8.674 1.00 76.62 162 ILE A O 1
ATOM 1341 N N . ASN A 1 163 ? 5.322 -8.975 -7.115 1.00 73.56 163 ASN A N 1
ATOM 1342 C CA . ASN A 1 163 ? 5.520 -10.350 -7.572 1.00 73.56 163 ASN A CA 1
ATOM 1343 C C . ASN A 1 163 ? 4.224 -11.155 -7.536 1.00 73.56 163 ASN A C 1
ATOM 1345 O O . ASN A 1 163 ? 3.917 -11.846 -8.507 1.00 73.56 163 ASN A O 1
ATOM 1349 N N . ASN A 1 164 ? 3.435 -11.026 -6.466 1.00 69.38 164 ASN A N 1
ATOM 1350 C CA . ASN A 1 164 ? 2.122 -11.654 -6.385 1.00 69.38 164 ASN A CA 1
ATOM 1351 C C . ASN A 1 164 ? 1.234 -11.166 -7.528 1.00 69.38 164 ASN A C 1
ATOM 1353 O O . ASN A 1 164 ? 0.704 -11.979 -8.280 1.00 69.38 164 ASN A O 1
ATOM 1357 N N . ARG A 1 165 ? 1.116 -9.850 -7.724 1.00 70.25 165 ARG A N 1
ATOM 1358 C CA . ARG A 1 165 ? 0.267 -9.280 -8.773 1.00 70.25 165 ARG A CA 1
ATOM 1359 C C . ARG A 1 165 ? 0.727 -9.669 -10.181 1.00 70.25 165 ARG A C 1
ATOM 1361 O O . ARG A 1 165 ? -0.108 -10.102 -10.969 1.00 70.25 165 ARG A O 1
ATOM 1368 N N . VAL A 1 166 ? 2.024 -9.599 -10.490 1.00 70.81 166 VAL A N 1
ATOM 1369 C CA . VAL A 1 166 ? 2.570 -10.044 -11.784 1.00 70.81 166 VAL A CA 1
ATOM 1370 C C . VAL A 1 166 ? 2.306 -11.536 -11.979 1.00 70.81 166 VAL A C 1
ATOM 1372 O O . VAL A 1 166 ? 1.811 -11.924 -13.034 1.00 70.81 166 VAL A O 1
ATOM 1375 N N . ARG A 1 167 ? 2.546 -12.378 -10.964 1.00 71.62 167 ARG A N 1
ATOM 1376 C CA . ARG A 1 167 ? 2.237 -13.816 -11.019 1.00 71.62 167 ARG A CA 1
ATOM 1377 C C . ARG A 1 167 ? 0.756 -14.050 -11.309 1.00 71.62 167 ARG A C 1
ATOM 1379 O O . ARG A 1 167 ? 0.434 -14.794 -12.228 1.00 71.62 167 ARG A O 1
ATOM 1386 N N . TYR A 1 168 ? -0.139 -13.387 -10.579 1.00 66.00 168 TYR A N 1
ATOM 1387 C CA . TYR A 1 168 ? -1.583 -13.480 -10.789 1.00 66.00 168 TYR A CA 1
ATOM 1388 C C . TYR A 1 168 ? -1.988 -13.051 -12.206 1.00 66.00 168 TYR A C 1
ATOM 1390 O O . TYR A 1 168 ? -2.821 -13.708 -12.826 1.00 66.00 168 TYR A O 1
ATOM 1398 N N . MET A 1 169 ? -1.387 -11.993 -12.749 1.00 67.31 169 MET A N 1
ATOM 1399 C CA . MET A 1 169 ? -1.681 -11.510 -14.101 1.00 67.31 169 MET A CA 1
ATOM 1400 C C . MET A 1 169 ? -1.168 -12.463 -15.188 1.00 67.31 169 MET A C 1
ATOM 1402 O O . MET A 1 169 ? -1.899 -12.773 -16.128 1.00 67.31 169 MET A O 1
ATOM 1406 N N . VAL A 1 170 ? 0.060 -12.969 -15.045 1.00 66.81 170 VAL A N 1
ATOM 1407 C CA . VAL A 1 170 ? 0.698 -13.861 -16.024 1.00 66.81 170 VAL A CA 1
ATOM 1408 C C . VAL A 1 170 ? 0.069 -15.257 -16.012 1.00 66.81 170 VAL A C 1
ATOM 1410 O O . VAL A 1 170 ? -0.184 -15.816 -17.077 1.00 66.81 170 VAL A O 1
ATOM 1413 N N . VAL A 1 171 ? -0.217 -15.811 -14.830 1.00 63.28 171 VAL A N 1
ATOM 1414 C CA . VAL A 1 171 ? -0.749 -17.175 -14.679 1.00 63.28 171 VAL A CA 1
ATOM 1415 C C . VAL A 1 171 ? -2.253 -17.227 -14.955 1.00 63.28 171 VAL A C 1
ATOM 1417 O O . VAL A 1 171 ? -2.705 -18.094 -15.700 1.00 63.28 171 VAL A O 1
ATOM 1420 N N . ASN A 1 172 ? -3.040 -16.281 -14.428 1.00 56.09 172 ASN A N 1
ATOM 1421 C CA . ASN A 1 172 ? -4.506 -16.350 -14.516 1.00 56.09 172 ASN A CA 1
ATOM 1422 C C . ASN A 1 172 ? -5.100 -15.620 -15.731 1.00 56.09 172 ASN A C 1
ATOM 1424 O O . ASN A 1 172 ? -6.321 -15.484 -15.809 1.00 56.09 172 ASN A O 1
ATOM 1428 N N . LYS A 1 173 ? -4.265 -15.149 -16.674 1.00 59.53 173 LYS A N 1
ATOM 1429 C CA . LYS A 1 173 ? -4.674 -14.523 -17.952 1.00 59.53 173 LYS A CA 1
ATOM 1430 C C . LYS A 1 173 ? -5.755 -13.437 -17.802 1.00 59.53 173 LYS A C 1
ATOM 1432 O O . LYS A 1 173 ? -6.610 -13.274 -18.676 1.00 59.53 173 LYS A O 1
ATOM 1437 N N . ARG A 1 174 ? -5.767 -12.709 -16.680 1.00 57.84 174 ARG A N 1
ATOM 1438 C CA . ARG A 1 174 ? -6.677 -11.569 -16.502 1.00 57.84 174 ARG A CA 1
ATOM 1439 C C . ARG A 1 174 ? -6.197 -10.401 -17.356 1.00 57.84 174 ARG A C 1
ATOM 1441 O O . ARG A 1 174 ? -4.998 -10.185 -17.487 1.00 57.84 174 ARG A O 1
ATOM 1448 N N . LYS A 1 175 ? -7.157 -9.640 -17.891 1.00 58.62 175 LYS A N 1
ATOM 1449 C CA . LYS A 1 175 ? -6.883 -8.451 -18.701 1.00 58.62 175 LYS A CA 1
ATOM 1450 C C . LYS A 1 175 ? -6.067 -7.442 -17.907 1.00 58.62 175 LYS A C 1
ATOM 1452 O O . LYS A 1 175 ? -6.422 -7.111 -16.776 1.00 58.62 175 LYS A O 1
ATOM 1457 N N . PHE A 1 176 ? -5.027 -6.936 -18.546 1.00 63.78 176 PHE A N 1
ATOM 1458 C CA . PHE A 1 176 ? -4.260 -5.806 -18.054 1.00 63.78 176 PHE A CA 1
ATOM 1459 C C . PHE A 1 176 ? -5.173 -4.560 -18.018 1.00 63.78 176 PHE A C 1
ATOM 1461 O O . PHE A 1 176 ? -5.792 -4.199 -19.023 1.00 63.78 176 PHE A O 1
ATOM 1468 N N . ASP A 1 177 ? -5.322 -3.947 -16.841 1.00 67.06 177 ASP A N 1
ATOM 1469 C CA . ASP A 1 177 ? -6.124 -2.738 -16.614 1.00 67.06 177 ASP A CA 1
ATOM 1470 C C . ASP A 1 177 ? -5.258 -1.469 -16.647 1.00 67.06 177 ASP A C 1
ATOM 1472 O O . ASP A 1 177 ? -4.031 -1.536 -16.696 1.00 67.06 177 ASP A O 1
ATOM 1476 N N . ASP A 1 178 ? -5.874 -0.285 -16.621 1.00 64.44 178 ASP A N 1
ATOM 1477 C CA . ASP A 1 178 ? -5.131 0.985 -16.715 1.00 64.44 178 ASP A CA 1
ATOM 1478 C C . ASP A 1 178 ? -4.162 1.210 -15.536 1.00 64.44 178 ASP A C 1
ATOM 1480 O O . ASP A 1 178 ? -3.208 1.979 -15.656 1.00 64.44 178 ASP A O 1
ATOM 1484 N N . LYS A 1 179 ? -4.329 0.461 -14.435 1.00 71.00 179 LYS A N 1
ATOM 1485 C CA . LYS A 1 179 ? -3.424 0.447 -13.275 1.00 71.00 179 LYS A CA 1
ATOM 1486 C C . LYS A 1 179 ? -2.096 -0.275 -13.557 1.00 71.00 179 LYS A C 1
ATOM 1488 O O . LYS A 1 179 ? -1.190 -0.234 -12.725 1.00 71.00 179 LYS A O 1
ATOM 1493 N N . CYS A 1 180 ? -1.947 -0.932 -14.711 1.00 74.19 180 CYS A N 1
ATOM 1494 C CA . CYS A 1 180 ? -0.690 -1.565 -15.122 1.00 74.19 180 CYS A CA 1
ATOM 1495 C C . CYS A 1 180 ? 0.433 -0.542 -15.331 1.00 74.19 180 CYS A C 1
ATOM 1497 O O . CYS A 1 180 ? 1.592 -0.850 -15.055 1.00 74.19 180 CYS A O 1
ATOM 1499 N N . PHE A 1 181 ? 0.105 0.682 -15.760 1.00 76.38 181 PHE A N 1
ATOM 1500 C CA . PHE A 1 181 ? 1.099 1.748 -15.890 1.00 76.38 181 PHE A CA 1
ATOM 1501 C C . PHE A 1 181 ? 1.603 2.222 -14.528 1.00 76.38 181 PHE A C 1
ATOM 1503 O O . PHE A 1 181 ? 2.813 2.270 -14.326 1.00 76.38 181 PHE A O 1
ATOM 1510 N N . ASP A 1 182 ? 0.709 2.469 -13.567 1.00 75.50 182 ASP A N 1
ATOM 1511 C CA . ASP A 1 182 ? 1.091 2.840 -12.195 1.00 75.50 182 ASP A CA 1
ATOM 1512 C C . ASP A 1 182 ? 1.966 1.757 -11.548 1.00 75.50 182 ASP A C 1
ATOM 1514 O O . ASP A 1 182 ? 2.957 2.042 -10.868 1.00 75.50 182 ASP A O 1
ATOM 1518 N N . MET A 1 183 ? 1.639 0.492 -11.823 1.00 78.88 183 MET A N 1
ATOM 1519 C CA . MET A 1 183 ? 2.440 -0.648 -11.400 1.00 78.88 183 MET A CA 1
ATOM 1520 C C . MET A 1 183 ? 3.838 -0.620 -12.029 1.00 78.88 183 MET A C 1
ATOM 1522 O O . MET A 1 183 ? 4.825 -0.717 -11.305 1.00 78.88 183 MET A O 1
ATOM 1526 N N . ALA A 1 184 ? 3.948 -0.450 -13.348 1.00 83.75 184 ALA A N 1
ATOM 1527 C CA . ALA A 1 184 ? 5.238 -0.394 -14.035 1.00 83.75 184 ALA A CA 1
ATOM 1528 C C . ALA A 1 184 ? 6.109 0.776 -13.547 1.00 83.75 184 ALA A C 1
ATOM 1530 O O . ALA A 1 184 ? 7.298 0.591 -13.293 1.00 83.75 184 ALA A O 1
ATOM 1531 N N . LEU A 1 185 ? 5.514 1.955 -13.334 1.00 83.25 185 LEU A N 1
ATOM 1532 C CA . LEU A 1 185 ? 6.195 3.114 -12.747 1.00 83.25 185 LEU A CA 1
ATOM 1533 C C . LEU A 1 185 ? 6.751 2.796 -11.354 1.00 83.25 185 LEU A C 1
ATOM 1535 O O . LEU A 1 185 ? 7.902 3.112 -11.061 1.00 83.25 185 LEU A O 1
ATOM 1539 N N . THR A 1 186 ? 5.972 2.097 -10.529 1.00 81.06 186 THR A N 1
ATOM 1540 C CA . THR A 1 186 ? 6.413 1.655 -9.201 1.00 81.06 186 THR A CA 1
ATOM 1541 C C . THR A 1 186 ? 7.593 0.680 -9.286 1.00 81.06 186 THR A C 1
ATOM 1543 O O . THR A 1 186 ? 8.555 0.800 -8.528 1.00 81.06 186 THR A O 1
ATOM 1546 N N . ILE A 1 187 ? 7.566 -0.265 -10.232 1.00 85.69 187 ILE A N 1
ATOM 1547 C CA . ILE A 1 187 ? 8.665 -1.218 -10.454 1.00 85.69 187 ILE A CA 1
ATOM 1548 C C . ILE A 1 187 ? 9.947 -0.481 -10.892 1.00 85.69 187 ILE A C 1
ATOM 1550 O O . ILE A 1 187 ? 11.029 -0.793 -10.390 1.00 85.69 187 ILE A O 1
ATOM 1554 N N . PHE A 1 188 ? 9.843 0.535 -11.758 1.00 87.06 188 PHE A N 1
ATOM 1555 C CA . PHE A 1 188 ? 10.984 1.391 -12.116 1.00 87.06 188 PHE A CA 1
ATOM 1556 C C . PHE A 1 188 ? 11.524 2.194 -10.922 1.00 87.06 188 PHE A C 1
ATOM 1558 O O . PHE A 1 188 ? 12.734 2.373 -10.781 1.00 87.06 188 PHE A O 1
ATOM 1565 N N . ASP A 1 189 ? 10.668 2.673 -10.022 1.00 82.94 189 ASP A N 1
ATOM 1566 C CA . ASP A 1 189 ? 11.135 3.375 -8.822 1.00 82.94 189 ASP A CA 1
ATOM 1567 C C . ASP A 1 189 ? 11.856 2.439 -7.835 1.00 82.94 189 ASP A C 1
ATOM 1569 O O . ASP A 1 189 ? 12.839 2.847 -7.203 1.00 82.94 189 ASP A O 1
ATOM 1573 N N . LEU A 1 190 ? 11.455 1.166 -7.764 1.00 83.69 190 LEU A N 1
ATOM 1574 C CA . LEU A 1 190 ? 12.182 0.137 -7.014 1.00 83.69 190 LEU A CA 1
ATOM 1575 C C . LEU A 1 190 ? 13.524 -0.209 -7.663 1.00 83.69 190 LEU A C 1
ATOM 1577 O O . LEU A 1 190 ? 14.510 -0.396 -6.953 1.00 83.69 190 LEU A O 1
ATOM 1581 N N . SER A 1 191 ? 13.639 -0.227 -8.994 1.00 87.44 191 SER A N 1
ATOM 1582 C CA . SER A 1 191 ? 14.948 -0.456 -9.619 1.00 87.44 191 SER A CA 1
ATOM 1583 C C . SER A 1 191 ? 15.952 0.642 -9.258 1.00 87.44 191 SER A C 1
ATOM 1585 O O . SER A 1 191 ? 17.129 0.350 -9.043 1.00 87.44 191 SER A O 1
ATOM 1587 N N . LYS A 1 192 ? 15.500 1.898 -9.118 1.00 84.75 192 LYS A N 1
ATOM 1588 C CA . LYS A 1 192 ? 16.344 3.007 -8.638 1.00 84.75 192 LYS A CA 1
ATOM 1589 C C . LYS A 1 192 ? 16.839 2.776 -7.208 1.00 84.75 192 LYS A C 1
ATOM 1591 O O . LYS A 1 192 ? 17.996 3.087 -6.931 1.00 84.75 192 LYS A O 1
ATOM 1596 N N . TYR A 1 193 ? 16.014 2.196 -6.330 1.00 83.31 193 TYR A N 1
ATOM 1597 C CA . TYR A 1 193 ? 16.444 1.794 -4.985 1.00 83.31 193 TYR A CA 1
ATOM 1598 C C . TYR A 1 193 ? 17.625 0.825 -5.048 1.00 83.31 193 TYR A C 1
ATOM 1600 O O . TYR A 1 193 ? 18.661 1.042 -4.420 1.00 83.31 193 TYR A O 1
ATOM 1608 N N . PHE A 1 194 ? 17.474 -0.250 -5.824 1.00 83.69 194 PHE A N 1
ATOM 1609 C CA . PHE A 1 194 ? 18.497 -1.283 -5.938 1.00 83.69 194 PHE A CA 1
ATOM 1610 C C . PHE A 1 194 ? 19.776 -0.734 -6.573 1.00 83.69 194 PHE A C 1
ATOM 1612 O O . PHE A 1 194 ? 20.864 -1.049 -6.098 1.00 83.69 194 PHE A O 1
ATOM 1619 N N . LEU A 1 195 ? 19.665 0.160 -7.562 1.00 85.81 195 LEU A N 1
ATOM 1620 C CA . LEU A 1 195 ? 20.814 0.875 -8.124 1.00 85.81 195 LEU A CA 1
ATOM 1621 C C . LEU A 1 195 ? 21.543 1.726 -7.083 1.00 85.81 195 LEU A C 1
ATOM 1623 O O . LEU A 1 195 ? 22.767 1.662 -7.005 1.00 85.81 195 LEU A O 1
ATOM 1627 N N . ALA A 1 196 ? 20.810 2.489 -6.267 1.00 82.19 196 ALA A N 1
ATOM 1628 C CA . ALA A 1 196 ? 21.402 3.315 -5.214 1.00 82.19 196 ALA A CA 1
ATOM 1629 C C . ALA A 1 196 ? 22.157 2.480 -4.163 1.00 82.19 196 ALA A C 1
ATOM 1631 O O . ALA A 1 196 ? 23.096 2.976 -3.546 1.00 82.19 196 ALA A O 1
ATOM 1632 N N . ASN A 1 197 ? 21.780 1.209 -4.001 1.00 80.69 197 ASN A N 1
ATOM 1633 C CA . ASN A 1 197 ? 22.423 0.243 -3.110 1.00 80.69 197 ASN A CA 1
ATOM 1634 C C . ASN A 1 197 ? 23.385 -0.713 -3.847 1.00 80.69 197 ASN A C 1
ATOM 1636 O O . ASN A 1 197 ? 23.771 -1.743 -3.306 1.00 80.69 197 ASN A O 1
ATOM 1640 N N . SER A 1 198 ? 23.791 -0.392 -5.082 1.00 84.94 198 SER A N 1
ATOM 1641 C CA . SER A 1 198 ? 24.716 -1.200 -5.902 1.00 84.94 198 SER A CA 1
ATOM 1642 C C . SER A 1 198 ? 24.251 -2.636 -6.210 1.00 84.94 198 SER A C 1
ATOM 1644 O O . SER A 1 198 ? 25.043 -3.478 -6.634 1.00 84.94 198 SER A O 1
ATOM 1646 N N . HIS A 1 199 ? 22.958 -2.931 -6.074 1.00 86.56 199 HIS A N 1
ATOM 1647 C CA . HIS A 1 199 ? 22.351 -4.211 -6.441 1.00 86.56 199 HIS A CA 1
ATOM 1648 C C . HIS A 1 199 ? 21.958 -4.224 -7.927 1.00 86.56 199 HIS A C 1
ATOM 1650 O O . HIS A 1 199 ? 20.781 -4.266 -8.285 1.00 86.56 199 HIS A O 1
ATOM 1656 N N . PHE A 1 200 ? 22.954 -4.175 -8.816 1.00 87.38 200 PHE A N 1
ATOM 1657 C CA . PHE A 1 200 ? 22.739 -4.034 -10.263 1.00 87.38 200 PHE A CA 1
ATOM 1658 C C . PHE A 1 200 ? 21.946 -5.187 -10.890 1.00 87.38 200 PHE A C 1
ATOM 1660 O O . PHE A 1 200 ? 21.056 -4.930 -11.695 1.00 87.38 200 PHE A O 1
ATOM 1667 N N . ALA A 1 201 ? 22.208 -6.441 -10.509 1.00 88.25 201 ALA A N 1
ATOM 1668 C CA . ALA A 1 201 ? 21.464 -7.586 -11.042 1.00 88.25 201 ALA A CA 1
ATOM 1669 C C . ALA A 1 201 ? 19.960 -7.465 -10.738 1.00 88.25 201 ALA A C 1
ATOM 1671 O O . ALA A 1 201 ? 19.139 -7.493 -11.650 1.00 88.25 201 ALA A O 1
ATOM 1672 N N . ILE A 1 202 ? 19.617 -7.190 -9.474 1.00 84.19 202 ILE A N 1
ATOM 1673 C CA . ILE A 1 202 ? 18.230 -6.993 -9.034 1.00 84.19 202 ILE A CA 1
ATOM 1674 C C . ILE A 1 202 ? 17.610 -5.773 -9.729 1.00 84.19 202 ILE A C 1
ATOM 1676 O O . ILE A 1 202 ? 16.483 -5.836 -10.212 1.00 84.19 202 ILE A O 1
ATOM 1680 N N . ALA A 1 203 ? 18.344 -4.666 -9.855 1.00 87.19 203 ALA A N 1
ATOM 1681 C CA . ALA A 1 203 ? 17.843 -3.491 -10.558 1.00 87.19 203 ALA A CA 1
ATOM 1682 C C . ALA A 1 203 ? 17.512 -3.776 -12.032 1.00 87.19 203 ALA A C 1
ATOM 1684 O O . ALA A 1 203 ? 16.424 -3.426 -12.487 1.00 87.19 203 ALA A O 1
ATOM 1685 N N . LYS A 1 204 ? 18.419 -4.436 -12.769 1.00 90.94 204 LYS A N 1
ATOM 1686 C CA . LYS A 1 204 ? 18.182 -4.868 -14.158 1.00 90.94 204 LYS A CA 1
ATOM 1687 C C . LYS A 1 204 ? 16.933 -5.736 -14.236 1.00 90.94 204 LYS A C 1
ATOM 1689 O O . LYS A 1 204 ? 16.121 -5.586 -15.156 1.00 90.94 204 LYS A O 1
ATOM 1694 N N . SER A 1 205 ? 16.777 -6.612 -13.248 1.00 86.94 205 SER A N 1
ATOM 1695 C CA . SER A 1 205 ? 15.650 -7.513 -13.178 1.00 86.94 205 SER A CA 1
ATOM 1696 C C . SER A 1 205 ? 14.315 -6.765 -13.106 1.00 86.94 205 SER A C 1
ATOM 1698 O O . SER A 1 205 ? 13.407 -6.991 -13.906 1.00 86.94 205 SER A O 1
ATOM 1700 N N . TYR A 1 206 ? 14.230 -5.783 -12.216 1.00 86.94 206 TYR A N 1
ATOM 1701 C CA . TYR A 1 206 ? 13.051 -4.936 -12.072 1.00 86.94 206 TYR A CA 1
ATOM 1702 C C . TYR A 1 206 ? 12.751 -4.098 -13.317 1.00 86.94 206 TYR A C 1
ATOM 1704 O O . TYR A 1 206 ? 11.602 -4.043 -13.747 1.00 86.94 206 TYR A O 1
ATOM 1712 N N . ILE A 1 207 ? 13.765 -3.491 -13.944 1.00 90.25 207 ILE A N 1
ATOM 1713 C CA . ILE A 1 207 ? 13.569 -2.707 -15.177 1.00 90.25 207 ILE A CA 1
ATOM 1714 C C . ILE A 1 207 ? 12.950 -3.586 -16.273 1.00 90.25 207 ILE A C 1
ATOM 1716 O O . ILE A 1 207 ? 12.008 -3.173 -16.946 1.00 90.25 207 ILE A O 1
ATOM 1720 N N . THR A 1 208 ? 13.433 -4.820 -16.408 1.00 88.31 208 THR A N 1
ATOM 1721 C CA . THR A 1 208 ? 12.915 -5.784 -17.390 1.00 88.31 208 THR A CA 1
ATOM 1722 C C . THR A 1 208 ? 11.487 -6.227 -17.053 1.00 88.31 208 THR A C 1
ATOM 1724 O O . THR A 1 208 ? 10.646 -6.337 -17.942 1.00 88.31 208 THR A O 1
ATOM 1727 N N . MET A 1 209 ? 11.179 -6.434 -15.769 1.00 84.75 209 MET A N 1
ATOM 1728 C CA . MET A 1 209 ? 9.825 -6.762 -15.318 1.00 84.75 209 MET A CA 1
ATOM 1729 C C . MET A 1 209 ? 8.830 -5.641 -15.645 1.00 84.75 209 MET A C 1
ATOM 1731 O O . MET A 1 209 ? 7.758 -5.915 -16.183 1.00 84.75 209 MET A O 1
ATOM 1735 N N . ALA A 1 210 ? 9.183 -4.386 -15.355 1.00 88.06 210 ALA A N 1
ATOM 1736 C CA . ALA A 1 210 ? 8.350 -3.224 -15.664 1.00 88.06 210 ALA A CA 1
ATOM 1737 C C . ALA A 1 210 ? 8.073 -3.115 -17.169 1.00 88.06 210 ALA A C 1
ATOM 1739 O O . ALA A 1 210 ? 6.934 -2.899 -17.584 1.00 88.06 210 ALA A O 1
ATOM 1740 N N . ASP A 1 211 ? 9.110 -3.325 -17.980 1.00 87.50 211 ASP A N 1
ATOM 1741 C CA . ASP A 1 211 ? 9.007 -3.317 -19.435 1.00 87.50 211 ASP A CA 1
ATOM 1742 C C . ASP A 1 211 ? 8.055 -4.411 -19.942 1.00 87.50 211 ASP A C 1
ATOM 1744 O O . ASP A 1 211 ? 7.187 -4.151 -20.774 1.00 87.50 211 ASP A O 1
ATOM 1748 N N . CYS A 1 212 ? 8.131 -5.618 -19.374 1.00 84.25 212 CYS A N 1
ATOM 1749 C CA . CYS A 1 212 ? 7.219 -6.709 -19.713 1.00 84.25 212 CYS A CA 1
ATOM 1750 C C . CYS A 1 212 ? 5.754 -6.377 -19.383 1.00 84.25 212 CYS A C 1
ATOM 1752 O O . CYS A 1 212 ? 4.863 -6.636 -20.195 1.00 84.25 212 CYS A O 1
ATOM 1754 N N . VAL A 1 213 ? 5.490 -5.774 -18.216 1.00 83.88 213 VAL A N 1
ATOM 1755 C CA . VAL A 1 213 ? 4.132 -5.358 -17.817 1.00 83.88 213 VAL A CA 1
ATOM 1756 C C . VAL A 1 213 ? 3.553 -4.348 -18.812 1.00 83.88 213 VAL A C 1
ATOM 1758 O O . VAL A 1 213 ? 2.394 -4.481 -19.209 1.00 83.88 213 VAL A O 1
ATOM 1761 N N . ILE A 1 214 ? 4.358 -3.374 -19.250 1.00 84.19 214 ILE A N 1
ATOM 1762 C CA . ILE A 1 214 ? 3.951 -2.370 -20.244 1.00 84.19 214 ILE A CA 1
ATOM 1763 C C . ILE A 1 214 ? 3.615 -3.033 -21.584 1.00 84.19 214 ILE A C 1
ATOM 1765 O O . ILE A 1 214 ? 2.544 -2.778 -22.137 1.00 84.19 214 ILE A O 1
ATOM 1769 N N . HIS A 1 215 ? 4.498 -3.897 -22.092 1.00 82.88 215 HIS A N 1
ATOM 1770 C CA . HIS A 1 215 ? 4.299 -4.559 -23.384 1.00 82.88 215 HIS A CA 1
ATOM 1771 C C . HIS A 1 215 ? 3.050 -5.441 -23.390 1.00 82.88 215 HIS A C 1
ATOM 1773 O O . HIS A 1 215 ? 2.225 -5.324 -24.296 1.00 82.88 215 HIS A O 1
ATOM 1779 N N . LYS A 1 216 ? 2.846 -6.258 -22.348 1.00 79.88 216 LYS A N 1
ATOM 1780 C CA . LYS A 1 216 ? 1.663 -7.126 -22.259 1.00 79.88 216 LYS A CA 1
ATOM 1781 C C . LYS A 1 216 ? 0.354 -6.340 -22.187 1.00 79.88 216 LYS A C 1
ATOM 1783 O O . LYS A 1 216 ? -0.626 -6.749 -22.803 1.00 79.88 216 LYS A O 1
ATOM 1788 N N . PHE A 1 217 ? 0.329 -5.193 -21.499 1.00 79.94 217 PHE A N 1
ATOM 1789 C CA . PHE A 1 217 ? -0.853 -4.323 -21.506 1.00 79.94 217 PHE A CA 1
ATOM 1790 C C . PHE A 1 217 ? -1.189 -3.834 -22.921 1.00 79.94 217 PHE A C 1
ATOM 1792 O O . PHE A 1 217 ? -2.351 -3.869 -23.331 1.00 79.94 217 PHE A O 1
ATOM 1799 N N . VAL A 1 218 ? -0.182 -3.392 -23.681 1.00 78.88 218 VAL A N 1
ATOM 1800 C CA . VAL A 1 218 ? -0.384 -2.931 -25.062 1.00 78.88 218 VAL A CA 1
ATOM 1801 C C . VAL A 1 218 ? -0.855 -4.069 -25.956 1.00 78.88 218 VAL A C 1
ATOM 1803 O O . VAL A 1 218 ? -1.812 -3.885 -26.705 1.00 78.88 218 VAL A O 1
ATOM 1806 N N . GLU A 1 219 ? -0.244 -5.246 -25.843 1.00 79.19 219 GLU A N 1
ATOM 1807 C CA . GLU A 1 219 ? -0.619 -6.433 -26.610 1.00 79.19 219 GLU A CA 1
ATOM 1808 C C . GLU A 1 219 ? -2.089 -6.829 -26.367 1.00 79.19 219 GLU A C 1
ATOM 1810 O O . GLU A 1 219 ? -2.852 -7.041 -27.312 1.00 79.19 219 GLU A O 1
ATOM 1815 N N . ASP A 1 220 ? -2.534 -6.850 -25.107 1.00 77.38 220 ASP A N 1
ATOM 1816 C CA . ASP A 1 220 ? -3.924 -7.143 -24.736 1.00 77.38 220 ASP A CA 1
ATOM 1817 C C . ASP A 1 220 ? -4.918 -6.117 -25.302 1.00 77.38 220 ASP A C 1
ATOM 1819 O O . ASP A 1 220 ? -6.031 -6.460 -25.737 1.00 77.38 220 ASP A O 1
ATOM 1823 N N . ARG A 1 221 ? -4.530 -4.838 -25.308 1.00 75.06 221 ARG A N 1
ATOM 1824 C CA . ARG A 1 221 ? -5.334 -3.748 -25.870 1.00 75.06 221 ARG A CA 1
ATOM 1825 C C . ARG A 1 221 ? -5.410 -3.830 -27.396 1.00 75.06 221 ARG A C 1
ATOM 1827 O O . ARG A 1 221 ? -6.515 -3.699 -27.925 1.00 75.06 221 ARG A O 1
ATOM 1834 N N . LEU A 1 222 ? -4.301 -4.119 -28.080 1.00 74.56 222 LEU A N 1
ATOM 1835 C CA . LEU A 1 222 ? -4.248 -4.324 -29.533 1.00 74.56 222 LEU A CA 1
ATOM 1836 C C . LEU A 1 222 ? -5.129 -5.503 -29.958 1.00 74.56 222 LEU A C 1
ATOM 1838 O O . LEU A 1 222 ? -6.043 -5.321 -30.762 1.00 74.56 222 LEU A O 1
ATOM 1842 N N . LYS A 1 223 ? -4.983 -6.666 -29.308 1.00 75.38 223 LYS A N 1
ATOM 1843 C CA . LYS A 1 223 ? -5.844 -7.844 -29.538 1.00 75.38 223 LYS A CA 1
ATOM 1844 C C . LYS A 1 223 ? -7.328 -7.537 -29.328 1.00 75.38 223 LYS A C 1
ATOM 1846 O O . LYS A 1 223 ? -8.198 -8.122 -29.973 1.00 75.38 223 LYS A O 1
ATOM 1851 N N . THR A 1 224 ? -7.651 -6.645 -28.392 1.00 72.44 224 THR A N 1
ATOM 1852 C CA . THR A 1 224 ? -9.036 -6.222 -28.144 1.00 72.44 224 THR A CA 1
ATOM 1853 C C . THR A 1 224 ? -9.548 -5.264 -29.225 1.00 72.44 224 THR A C 1
ATOM 1855 O O . THR A 1 224 ? -10.724 -5.343 -29.579 1.00 72.44 224 THR A O 1
ATOM 1858 N N . ALA A 1 225 ? -8.701 -4.372 -29.744 1.00 67.75 225 ALA A N 1
ATOM 1859 C CA . ALA A 1 225 ? -9.047 -3.429 -30.807 1.00 67.75 225 ALA A CA 1
ATOM 1860 C C . ALA A 1 225 ? -9.259 -4.136 -32.157 1.00 67.75 225 ALA A C 1
ATOM 1862 O O . ALA A 1 225 ? -10.266 -3.880 -32.819 1.00 67.75 225 ALA A O 1
ATOM 1863 N N . GLU A 1 226 ? -8.391 -5.093 -32.501 1.00 67.31 226 GLU A N 1
ATOM 1864 C CA . GLU A 1 226 ? -8.528 -5.952 -33.687 1.00 67.31 226 GLU A CA 1
ATOM 1865 C C . GLU A 1 226 ? -9.855 -6.717 -33.673 1.00 67.31 226 GLU A C 1
ATOM 1867 O O . GLU A 1 226 ? -10.620 -6.671 -34.635 1.00 67.31 226 GLU A O 1
ATOM 1872 N N . LYS A 1 227 ? -10.202 -7.333 -32.533 1.00 71.12 227 LYS A N 1
ATOM 1873 C CA . LYS A 1 227 ? -11.491 -8.025 -32.349 1.00 71.12 227 LYS A CA 1
ATOM 1874 C C . LYS A 1 227 ? -12.709 -7.109 -32.479 1.00 71.12 227 LYS A C 1
ATOM 1876 O O . LYS A 1 227 ? -13.800 -7.597 -32.757 1.00 71.12 227 LYS A O 1
ATOM 1881 N N . LYS A 1 228 ? -12.552 -5.806 -32.235 1.00 72.88 228 LYS A N 1
ATOM 1882 C CA . LYS A 1 228 ? -13.630 -4.808 -32.313 1.00 72.88 228 LYS A CA 1
ATOM 1883 C C . LYS A 1 228 ? -13.663 -4.056 -33.647 1.00 72.88 228 LYS A C 1
ATOM 1885 O O . LYS A 1 228 ? -14.493 -3.161 -33.792 1.00 72.88 228 LYS A O 1
ATOM 1890 N N . GLY A 1 229 ? -12.782 -4.379 -34.601 1.00 60.75 229 GLY A N 1
ATOM 1891 C CA . GLY A 1 229 ? -12.746 -3.747 -35.926 1.00 60.75 229 GLY A CA 1
ATOM 1892 C C . GLY A 1 229 ? -12.526 -2.230 -35.892 1.00 60.75 229 GLY A C 1
ATOM 1893 O O . GLY A 1 229 ? -12.922 -1.528 -36.818 1.00 60.75 229 GLY A O 1
ATOM 1894 N N . THR A 1 230 ? -11.953 -1.698 -34.808 1.00 60.12 230 THR A N 1
ATOM 1895 C CA . THR A 1 230 ? -11.759 -0.253 -34.633 1.00 60.12 230 THR A CA 1
ATOM 1896 C C . THR A 1 230 ? -10.392 0.139 -35.195 1.00 60.12 230 THR A C 1
ATOM 1898 O O . THR A 1 230 ? -9.368 -0.250 -34.643 1.00 60.12 230 THR A O 1
ATOM 1901 N N . SER A 1 231 ? -10.360 0.902 -36.292 1.00 54.75 231 SER A N 1
ATOM 1902 C CA . SER A 1 231 ? -9.128 1.232 -37.031 1.00 54.75 231 SER A CA 1
ATOM 1903 C C . SER A 1 231 ? -8.289 2.367 -36.427 1.00 54.75 231 SER A C 1
ATOM 1905 O O . SER A 1 231 ? -7.162 2.583 -36.865 1.00 54.75 231 SER A O 1
ATOM 1907 N N . SER A 1 232 ? -8.788 3.085 -35.414 1.00 50.56 232 SER A N 1
ATOM 1908 C CA . SER A 1 232 ? -8.037 4.147 -34.732 1.00 50.56 232 SER A CA 1
ATOM 1909 C C . SER A 1 232 ? -7.623 3.714 -33.324 1.00 50.56 232 SER A C 1
ATOM 1911 O O . SER A 1 232 ? -8.255 4.077 -32.328 1.00 50.56 232 SER A O 1
ATOM 1913 N N . TYR A 1 233 ? -6.556 2.925 -33.223 1.00 58.12 233 TYR A N 1
ATOM 1914 C CA . TYR A 1 233 ? -5.921 2.667 -31.935 1.00 58.12 233 TYR A CA 1
ATOM 1915 C C . TYR A 1 233 ? -4.998 3.838 -31.584 1.00 58.12 233 TYR A C 1
ATOM 1917 O O . TYR A 1 233 ? -3.894 3.958 -32.110 1.00 58.12 233 TYR A O 1
ATOM 1925 N N . GLN A 1 234 ? -5.460 4.732 -30.711 1.00 62.88 234 GLN A N 1
ATOM 1926 C CA . GLN A 1 234 ? -4.589 5.727 -30.089 1.00 62.88 234 GLN A CA 1
ATOM 1927 C C . GLN A 1 234 ? -4.036 5.145 -28.791 1.00 62.88 234 GLN A C 1
ATOM 1929 O O . GLN A 1 234 ? -4.793 4.778 -27.890 1.00 62.88 234 GLN A O 1
ATOM 1934 N N . LEU A 1 235 ? -2.707 5.057 -28.702 1.00 66.38 235 LEU A N 1
ATOM 1935 C CA . LEU A 1 235 ? -2.035 4.682 -27.463 1.00 66.38 235 LEU A CA 1
ATOM 1936 C C . LEU A 1 235 ? -2.386 5.705 -26.371 1.00 66.38 235 LEU A C 1
ATOM 1938 O O . LEU A 1 235 ? -2.296 6.911 -26.622 1.00 66.38 235 LEU A O 1
ATOM 1942 N N . PRO A 1 236 ? -2.771 5.257 -25.163 1.00 68.56 236 PRO A N 1
ATOM 1943 C CA . PRO A 1 236 ? -3.027 6.162 -24.053 1.00 68.56 236 PRO A CA 1
ATOM 1944 C C . PRO A 1 236 ? -1.809 7.046 -23.778 1.00 68.56 236 PRO A C 1
ATOM 1946 O O . PRO A 1 236 ? -0.676 6.573 -23.848 1.00 68.56 236 PRO A O 1
ATOM 1949 N N . LYS A 1 237 ? -2.021 8.308 -23.391 1.00 71.19 237 LYS A N 1
ATOM 1950 C CA . LYS A 1 237 ? -0.934 9.225 -22.997 1.00 71.19 237 LYS A CA 1
ATOM 1951 C C . LYS A 1 237 ? 0.010 8.593 -21.959 1.00 71.19 237 LYS A C 1
ATOM 1953 O O . LYS A 1 237 ? 1.225 8.673 -22.103 1.00 71.19 237 LYS A O 1
ATOM 1958 N N . ASN A 1 238 ? -0.562 7.848 -21.012 1.00 70.44 238 ASN A N 1
ATOM 1959 C CA . ASN A 1 238 ? 0.159 7.124 -19.964 1.00 70.44 238 ASN A CA 1
ATOM 1960 C C . ASN A 1 238 ? 1.178 6.106 -20.516 1.00 70.44 238 ASN A C 1
ATOM 1962 O O . ASN A 1 238 ? 2.182 5.839 -19.863 1.00 70.44 238 ASN A O 1
ATOM 1966 N N . TYR A 1 239 ? 0.962 5.559 -21.719 1.00 75.56 239 TYR A N 1
ATOM 1967 C CA . TYR A 1 239 ? 1.934 4.681 -22.377 1.00 75.56 239 TYR A CA 1
ATOM 1968 C C . TYR A 1 239 ? 3.194 5.439 -22.795 1.00 75.56 239 TYR A C 1
ATOM 1970 O O . TYR A 1 239 ? 4.305 4.958 -22.581 1.00 75.56 239 TYR A O 1
ATOM 1978 N N . MET A 1 240 ? 3.031 6.630 -23.377 1.00 75.00 240 MET A N 1
ATOM 1979 C CA . MET A 1 240 ? 4.167 7.464 -23.778 1.00 75.00 240 MET A CA 1
ATOM 1980 C C . MET A 1 240 ? 4.979 7.888 -22.553 1.00 75.00 240 MET A C 1
ATOM 1982 O O . MET A 1 240 ? 6.208 7.821 -22.585 1.00 75.00 240 MET A O 1
ATOM 1986 N N . ASP A 1 241 ? 4.294 8.224 -21.458 1.00 78.12 241 ASP A N 1
ATOM 1987 C CA . ASP A 1 241 ? 4.928 8.552 -20.182 1.00 78.12 241 ASP A CA 1
ATOM 1988 C C . ASP A 1 241 ? 5.699 7.342 -19.617 1.00 78.12 241 ASP A C 1
ATOM 1990 O O . ASP A 1 241 ? 6.870 7.461 -19.255 1.00 78.12 241 ASP A O 1
ATOM 1994 N N . ALA A 1 242 ? 5.100 6.146 -19.621 1.00 79.75 242 ALA A N 1
ATOM 1995 C CA . ALA A 1 242 ? 5.754 4.922 -19.155 1.00 79.75 242 ALA A CA 1
ATOM 1996 C C . ALA A 1 242 ? 6.967 4.526 -20.019 1.00 79.75 242 ALA A C 1
ATOM 1998 O O . ALA A 1 242 ? 7.999 4.115 -19.485 1.00 79.75 242 ALA A O 1
ATOM 1999 N N . ARG A 1 243 ? 6.882 4.699 -21.344 1.00 82.69 243 ARG A N 1
ATOM 2000 C CA . ARG A 1 243 ? 7.999 4.468 -22.274 1.00 82.69 243 ARG A CA 1
ATOM 2001 C C . ARG A 1 243 ? 9.153 5.437 -22.023 1.00 82.69 243 ARG A C 1
ATOM 2003 O O . ARG A 1 243 ? 10.306 5.015 -21.995 1.00 82.69 243 ARG A O 1
ATOM 2010 N N . ALA A 1 244 ? 8.857 6.715 -21.792 1.00 86.38 244 ALA A N 1
ATOM 2011 C CA . ALA A 1 244 ? 9.882 7.689 -21.432 1.00 86.38 244 ALA A CA 1
ATOM 2012 C C . ALA A 1 244 ? 10.571 7.305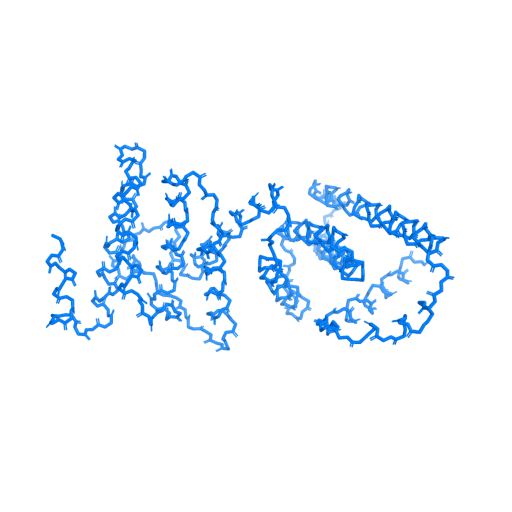 -20.112 1.00 86.38 244 ALA A C 1
ATOM 2014 O O . ALA A 1 244 ? 11.798 7.323 -20.021 1.00 86.38 244 ALA A O 1
ATOM 2015 N N . VAL A 1 245 ? 9.799 6.888 -19.101 1.00 86.44 245 VAL A N 1
ATOM 2016 C CA . VAL A 1 245 ? 10.346 6.430 -17.813 1.00 86.44 245 VAL A CA 1
ATOM 2017 C C . VAL A 1 245 ? 11.197 5.167 -17.968 1.00 86.44 245 VAL A C 1
ATOM 2019 O O . VAL A 1 245 ? 12.245 5.065 -17.326 1.00 86.44 245 VAL A O 1
ATOM 2022 N N . ARG A 1 246 ? 10.810 4.233 -18.844 1.00 89.69 246 ARG A N 1
ATOM 2023 C CA . ARG A 1 246 ? 11.627 3.067 -19.209 1.00 89.69 246 ARG A CA 1
ATOM 2024 C C . ARG A 1 246 ? 12.985 3.483 -19.768 1.00 89.69 246 ARG A C 1
ATOM 2026 O O . ARG A 1 246 ? 14.012 3.023 -19.270 1.00 89.69 246 ARG A O 1
ATOM 2033 N N . ASP A 1 247 ? 12.997 4.352 -20.777 1.00 90.56 247 ASP A N 1
ATOM 2034 C CA . ASP A 1 247 ? 14.230 4.779 -21.450 1.00 90.56 247 ASP A CA 1
ATOM 2035 C C . ASP A 1 247 ? 15.161 5.514 -20.472 1.00 90.56 247 ASP A C 1
ATOM 2037 O O . ASP A 1 247 ? 16.359 5.230 -20.399 1.00 90.56 247 ASP A O 1
ATOM 2041 N N . ILE A 1 248 ? 14.589 6.381 -19.630 1.00 90.38 248 ILE A N 1
ATOM 2042 C CA . ILE A 1 248 ? 15.298 7.042 -18.529 1.00 90.38 248 ILE A CA 1
ATOM 2043 C C . ILE A 1 248 ? 15.891 6.008 -17.562 1.00 90.38 248 ILE A C 1
ATOM 2045 O O . ILE A 1 248 ? 17.046 6.138 -17.160 1.00 90.38 248 ILE A O 1
ATOM 2049 N N . SER A 1 249 ? 15.137 4.970 -17.194 1.00 89.62 249 SER A N 1
ATOM 2050 C CA . SER A 1 249 ? 15.573 3.959 -16.221 1.00 89.62 249 SER A CA 1
ATOM 2051 C C . SER A 1 249 ? 16.735 3.109 -16.744 1.00 89.62 249 SER A C 1
ATOM 2053 O O . SER A 1 249 ? 17.693 2.876 -16.004 1.00 89.62 249 SER A O 1
ATOM 2055 N N . TRP A 1 250 ? 16.716 2.714 -18.022 1.00 94.25 250 TRP A N 1
ATOM 2056 C CA . TRP A 1 250 ? 17.860 2.060 -18.673 1.00 94.25 250 TRP A CA 1
ATOM 2057 C C . TRP A 1 250 ? 19.078 2.983 -18.780 1.00 94.25 250 TRP A C 1
ATOM 2059 O O . TRP A 1 250 ? 20.202 2.548 -18.519 1.00 94.25 250 TRP A O 1
ATOM 2069 N N . GLY A 1 251 ? 18.866 4.264 -19.093 1.00 92.56 251 GLY A N 1
ATOM 2070 C CA . GLY A 1 251 ? 19.929 5.269 -19.086 1.00 92.56 251 GLY A CA 1
ATOM 2071 C C . GLY A 1 251 ? 20.586 5.407 -17.708 1.00 92.56 251 GLY A C 1
ATOM 2072 O O . GLY A 1 251 ? 21.810 5.324 -17.590 1.00 92.56 251 GLY A O 1
ATOM 2073 N N . PHE A 1 252 ? 19.781 5.531 -16.646 1.00 90.25 252 PHE A N 1
ATOM 2074 C CA . PHE A 1 252 ? 20.265 5.562 -15.263 1.00 90.25 252 PHE A CA 1
ATOM 2075 C C . PHE A 1 252 ? 21.016 4.286 -14.884 1.00 90.25 252 PHE A C 1
ATOM 2077 O O . PHE A 1 252 ? 22.068 4.372 -14.254 1.00 90.25 252 PHE A O 1
ATOM 2084 N N . TYR A 1 253 ? 20.513 3.115 -15.280 1.00 93.88 253 TYR A N 1
ATOM 2085 C CA . TYR A 1 253 ? 21.197 1.842 -15.061 1.00 93.88 253 TYR A CA 1
ATOM 2086 C C . TYR A 1 253 ? 22.603 1.845 -15.677 1.00 93.88 253 TYR A C 1
ATOM 2088 O O . TYR A 1 253 ? 23.582 1.571 -14.979 1.00 93.88 253 TYR A O 1
ATOM 2096 N N . GLY A 1 254 ? 22.713 2.209 -16.959 1.00 92.81 254 GLY A N 1
ATOM 2097 C CA . GLY A 1 254 ? 23.990 2.250 -17.673 1.00 92.81 254 GLY A CA 1
ATOM 2098 C C . GLY A 1 254 ? 24.984 3.227 -17.044 1.00 92.81 254 GLY A C 1
ATOM 2099 O O . GLY A 1 254 ? 26.127 2.859 -16.771 1.00 92.81 254 GLY A O 1
ATOM 2100 N N . VAL A 1 255 ? 24.541 4.451 -16.738 1.00 92.38 255 VAL A N 1
ATOM 2101 C CA . VAL A 1 255 ? 25.386 5.476 -16.099 1.00 92.38 255 VAL A CA 1
ATOM 2102 C C . VAL A 1 255 ? 25.851 5.038 -14.709 1.00 92.38 255 VAL A C 1
ATOM 2104 O O . VAL A 1 255 ? 27.035 5.168 -14.395 1.00 92.38 255 VAL A O 1
ATOM 2107 N N . SER A 1 256 ? 24.956 4.499 -13.878 1.00 90.00 256 SER A N 1
ATOM 2108 C CA . SER A 1 256 ? 25.303 4.017 -12.536 1.00 90.00 256 SER A CA 1
ATOM 2109 C C . SER A 1 256 ? 26.300 2.860 -12.586 1.00 90.00 256 SER A C 1
ATOM 2111 O O . SER A 1 256 ? 27.242 2.831 -11.795 1.00 90.00 256 SER A O 1
ATOM 2113 N N . LEU A 1 257 ? 26.145 1.937 -13.540 1.00 91.31 257 LEU A N 1
ATOM 2114 C CA . LEU A 1 257 ? 27.062 0.811 -13.711 1.00 91.31 257 LEU A CA 1
ATOM 2115 C C . LEU A 1 257 ? 28.461 1.281 -14.128 1.00 91.31 257 LEU A C 1
ATOM 2117 O O . LEU A 1 257 ? 29.458 0.799 -13.588 1.00 91.31 257 LEU A O 1
ATOM 2121 N N . LEU A 1 258 ? 28.541 2.240 -15.057 1.00 91.81 258 LEU A N 1
ATOM 2122 C CA . LEU A 1 258 ? 29.808 2.841 -15.478 1.00 91.81 258 LEU A CA 1
ATOM 2123 C C . LEU A 1 258 ? 30.508 3.548 -14.313 1.00 91.81 258 LEU A C 1
ATOM 2125 O O . LEU A 1 258 ? 31.692 3.303 -14.086 1.00 91.81 258 LEU A O 1
ATOM 2129 N N . ARG A 1 259 ? 29.779 4.363 -13.538 1.00 88.38 259 ARG A N 1
ATOM 2130 C CA . ARG A 1 259 ? 30.320 5.042 -12.346 1.00 88.38 259 ARG A CA 1
ATOM 2131 C C . ARG A 1 259 ? 30.863 4.050 -11.324 1.00 88.38 259 ARG A C 1
ATOM 2133 O O . ARG A 1 259 ? 32.019 4.159 -10.932 1.00 88.38 259 ARG A O 1
ATOM 2140 N N . PHE A 1 260 ? 30.080 3.029 -10.985 1.00 87.19 260 PHE A N 1
ATOM 2141 C CA . PHE A 1 260 ? 30.496 1.984 -10.051 1.00 87.19 260 PHE A CA 1
ATOM 2142 C C . PHE A 1 260 ? 31.759 1.244 -10.519 1.00 87.19 260 PHE A C 1
ATOM 2144 O O . PHE A 1 260 ? 32.672 0.981 -9.735 1.00 87.19 260 PHE A O 1
ATOM 2151 N N . ARG A 1 261 ? 31.849 0.923 -11.818 1.00 85.94 261 ARG A N 1
ATOM 2152 C CA . ARG A 1 261 ? 33.048 0.306 -12.404 1.00 85.94 261 ARG A CA 1
ATOM 2153 C C . ARG A 1 261 ? 34.257 1.239 -12.328 1.00 85.94 261 ARG A C 1
ATOM 2155 O O . ARG A 1 261 ? 35.335 0.773 -11.972 1.00 85.94 261 ARG A O 1
ATOM 2162 N N . MET A 1 262 ? 34.089 2.527 -12.626 1.00 87.88 262 MET A N 1
ATOM 2163 C CA . MET A 1 262 ? 35.163 3.520 -12.517 1.00 87.88 262 MET A CA 1
ATOM 2164 C C . MET A 1 262 ? 35.667 3.668 -11.077 1.00 87.88 262 MET A C 1
ATOM 2166 O O . MET A 1 262 ? 36.875 3.691 -10.862 1.00 87.88 262 MET A O 1
ATOM 2170 N N . GLU A 1 263 ? 34.767 3.720 -10.095 1.00 87.19 263 GLU A N 1
ATOM 2171 C CA . GLU A 1 263 ? 35.112 3.801 -8.669 1.00 87.19 263 GLU A CA 1
ATOM 2172 C C . GLU A 1 263 ? 35.916 2.577 -8.214 1.00 87.19 263 GLU A C 1
ATOM 2174 O O . GLU A 1 263 ? 36.985 2.731 -7.622 1.00 87.19 263 GLU A O 1
ATOM 2179 N N . LYS A 1 264 ? 35.479 1.364 -8.581 1.00 82.50 264 LYS A N 1
ATOM 2180 C CA . LYS A 1 264 ? 36.225 0.130 -8.285 1.00 82.50 264 LYS A CA 1
ATOM 2181 C C . LYS A 1 264 ? 37.601 0.084 -8.946 1.00 82.50 264 LYS A C 1
ATOM 2183 O O . LYS A 1 264 ? 38.569 -0.340 -8.322 1.00 82.50 264 LYS A O 1
ATOM 2188 N N . VAL A 1 265 ? 37.709 0.508 -10.205 1.00 80.44 265 VAL A N 1
ATOM 2189 C CA . VAL A 1 265 ? 38.996 0.544 -10.920 1.00 80.44 265 VAL A CA 1
ATOM 2190 C C . VAL A 1 265 ? 39.955 1.550 -10.279 1.00 80.44 265 VAL A C 1
ATOM 2192 O O . VAL A 1 265 ? 41.152 1.280 -10.214 1.00 80.44 265 VAL A O 1
ATOM 2195 N N . SER A 1 266 ? 39.451 2.683 -9.790 1.00 76.25 266 SER A N 1
ATOM 2196 C CA . SER A 1 266 ? 40.256 3.674 -9.067 1.00 76.25 266 SER A CA 1
ATOM 2197 C C . SER A 1 266 ? 40.731 3.151 -7.709 1.00 76.25 266 SER A C 1
ATOM 2199 O O . SER A 1 266 ? 41.911 3.281 -7.404 1.00 76.25 266 SER A O 1
ATOM 2201 N N . GLN A 1 267 ? 39.867 2.474 -6.945 1.00 71.75 267 GLN A N 1
ATOM 2202 C CA . GLN A 1 267 ? 40.237 1.851 -5.665 1.00 71.75 267 GLN A CA 1
ATOM 2203 C C . GLN A 1 267 ? 41.293 0.748 -5.842 1.00 71.75 267 GLN A C 1
ATOM 2205 O O . GLN A 1 267 ? 42.289 0.724 -5.128 1.00 71.75 267 GLN A O 1
ATOM 2210 N N . ASN A 1 268 ? 41.153 -0.098 -6.867 1.00 60.19 268 ASN A N 1
ATOM 2211 C CA . ASN A 1 268 ? 42.124 -1.157 -7.169 1.00 60.19 268 ASN A CA 1
ATOM 2212 C C . ASN A 1 268 ? 43.497 -0.634 -7.632 1.00 60.19 268 ASN A C 1
ATOM 2214 O O . ASN A 1 268 ? 44.463 -1.396 -7.661 1.00 60.19 268 ASN A O 1
ATOM 2218 N N . LYS A 1 269 ? 43.613 0.641 -8.029 1.00 58.84 269 LYS A N 1
ATOM 2219 C CA . LYS A 1 269 ? 44.917 1.266 -8.310 1.00 58.84 269 LYS A CA 1
ATOM 2220 C C . LYS A 1 269 ? 45.656 1.671 -7.032 1.00 58.84 269 LYS A C 1
ATOM 2222 O O . LYS A 1 269 ? 46.880 1.746 -7.075 1.00 58.84 269 LYS A O 1
ATOM 2227 N N . GLU A 1 270 ? 44.941 1.886 -5.927 1.00 54.00 270 GLU A N 1
ATOM 2228 C CA . GLU A 1 270 ? 45.509 2.203 -4.608 1.00 54.00 270 GLU A CA 1
ATOM 2229 C C . GLU A 1 270 ? 45.783 0.941 -3.770 1.00 54.00 270 GLU A C 1
ATOM 2231 O O . GLU A 1 270 ? 46.731 0.923 -2.991 1.00 54.00 270 GLU A O 1
ATOM 2236 N N . SER A 1 271 ? 45.032 -0.148 -3.976 1.00 49.44 271 SER A N 1
ATOM 2237 C CA . SER A 1 271 ? 45.170 -1.422 -3.252 1.00 49.44 271 SER A CA 1
ATOM 2238 C C . SER A 1 271 ? 45.622 -2.585 -4.151 1.00 49.44 271 SER A C 1
ATOM 2240 O O . SER A 1 271 ? 44.965 -3.619 -4.264 1.00 49.44 271 SER A O 1
ATOM 2242 N N . LYS A 1 272 ? 46.786 -2.457 -4.796 1.00 45.97 272 LYS A N 1
ATOM 2243 C CA . LYS A 1 272 ? 47.450 -3.598 -5.456 1.00 45.97 272 LYS A CA 1
ATOM 2244 C C . LYS A 1 272 ? 48.199 -4.482 -4.449 1.00 45.97 272 LYS A C 1
ATOM 2246 O O . LYS A 1 272 ? 49.419 -4.572 -4.494 1.00 45.97 272 LYS A O 1
ATOM 2251 N N . SER A 1 273 ? 47.463 -5.163 -3.577 1.00 47.56 273 SER A N 1
ATOM 2252 C CA . SER A 1 273 ? 47.871 -6.459 -3.016 1.00 47.56 273 SER A CA 1
ATOM 2253 C C . SER A 1 273 ? 46.652 -7.152 -2.390 1.00 47.56 273 SER A C 1
ATOM 2255 O O . SER A 1 273 ? 46.023 -6.579 -1.510 1.00 47.56 273 SER A O 1
ATOM 2257 N N . GLU A 1 274 ? 46.355 -8.381 -2.829 1.00 46.72 274 GLU A N 1
ATOM 2258 C CA . GLU A 1 274 ? 45.528 -9.405 -2.139 1.00 46.72 274 GLU A CA 1
ATOM 2259 C C . GLU A 1 274 ? 44.008 -9.550 -2.424 1.00 46.72 274 GLU A C 1
ATOM 2261 O O . GLU A 1 274 ? 43.367 -10.362 -1.765 1.00 46.72 274 GLU A O 1
ATOM 2266 N N . ILE A 1 275 ? 43.391 -8.905 -3.428 1.00 47.88 275 ILE A N 1
ATOM 2267 C CA . ILE A 1 275 ? 41.921 -9.040 -3.672 1.00 47.88 275 ILE A CA 1
ATOM 2268 C C . ILE A 1 275 ? 41.573 -9.802 -4.972 1.00 47.88 275 ILE A C 1
ATOM 2270 O O . ILE A 1 275 ? 40.498 -9.626 -5.539 1.00 47.88 275 ILE A O 1
ATOM 2274 N N . GLU A 1 276 ? 42.445 -10.681 -5.471 1.00 43.56 276 GLU A N 1
ATOM 2275 C CA . GLU A 1 276 ? 42.045 -11.620 -6.541 1.00 43.56 276 GLU A CA 1
ATOM 2276 C C . GLU A 1 276 ? 41.319 -12.863 -5.982 1.00 43.56 276 GLU A C 1
ATOM 2278 O O . GLU A 1 276 ? 40.442 -13.406 -6.652 1.00 43.56 276 GLU A O 1
ATOM 2283 N N . ASP A 1 277 ? 41.526 -13.215 -4.706 1.00 40.78 277 ASP A N 1
ATOM 2284 C CA . ASP A 1 277 ? 40.920 -14.408 -4.084 1.00 40.78 277 ASP A CA 1
ATOM 2285 C C . ASP A 1 277 ? 39.496 -14.207 -3.524 1.00 40.78 277 ASP A C 1
ATOM 2287 O O . ASP A 1 277 ? 38.779 -15.176 -3.260 1.00 40.78 277 ASP A O 1
ATOM 2291 N N . LEU A 1 278 ? 39.028 -12.964 -3.353 1.00 43.97 278 LEU A N 1
ATOM 2292 C CA . LEU A 1 278 ? 37.700 -12.684 -2.775 1.00 43.97 278 LEU A CA 1
ATOM 2293 C C . LEU A 1 278 ? 36.572 -12.599 -3.815 1.00 43.97 278 LEU A C 1
ATOM 2295 O O . LEU A 1 278 ? 35.398 -12.706 -3.454 1.00 43.97 278 LEU A O 1
ATOM 2299 N N . ILE A 1 279 ? 36.905 -12.448 -5.101 1.00 44.38 279 ILE A N 1
ATOM 2300 C CA . ILE A 1 279 ? 35.916 -12.280 -6.180 1.00 44.38 279 ILE A CA 1
ATOM 2301 C C . ILE A 1 279 ? 35.141 -13.584 -6.452 1.00 44.38 279 ILE A C 1
ATOM 2303 O O . ILE A 1 279 ? 33.991 -13.524 -6.875 1.00 44.38 279 ILE A O 1
ATOM 2307 N N . LEU A 1 280 ? 35.689 -14.751 -6.098 1.00 37.16 280 LEU A N 1
ATOM 2308 C CA . LEU A 1 280 ? 35.032 -16.052 -6.294 1.00 37.16 280 LEU A CA 1
ATOM 2309 C C . LEU A 1 280 ? 34.067 -16.469 -5.167 1.00 37.16 280 LEU A C 1
ATOM 2311 O O . LEU A 1 280 ? 33.333 -17.439 -5.329 1.00 37.16 280 LEU A O 1
ATOM 2315 N N . LYS A 1 281 ? 34.035 -15.770 -4.021 1.00 34.22 281 LYS A N 1
ATOM 2316 C CA . LYS A 1 281 ? 33.246 -16.203 -2.844 1.00 34.22 281 LYS A CA 1
ATOM 2317 C C . LYS A 1 281 ? 31.923 -15.470 -2.619 1.00 34.22 281 LYS A C 1
ATOM 2319 O O . LYS A 1 281 ? 31.131 -15.919 -1.795 1.00 34.22 281 LYS A O 1
ATOM 2324 N N . VAL A 1 282 ? 31.665 -14.363 -3.316 1.00 35.25 282 VAL A N 1
ATOM 2325 C CA . VAL A 1 282 ? 30.477 -13.517 -3.064 1.00 35.25 282 VAL A CA 1
ATOM 2326 C C . VAL A 1 282 ? 29.308 -13.829 -4.014 1.00 35.25 282 VAL A C 1
ATOM 2328 O O . VAL A 1 282 ? 28.194 -13.370 -3.784 1.00 35.25 282 VAL A O 1
ATOM 2331 N N . GLU A 1 283 ? 29.506 -14.669 -5.035 1.00 37.09 283 GLU A N 1
ATOM 2332 C CA . GLU A 1 283 ? 28.462 -14.997 -6.023 1.00 37.09 283 GLU A CA 1
ATOM 2333 C C . GLU A 1 283 ? 27.336 -15.922 -5.532 1.00 37.09 283 GLU A C 1
ATOM 2335 O O . GLU A 1 283 ? 26.374 -16.139 -6.259 1.00 37.09 283 GLU A O 1
ATOM 2340 N N . THR A 1 284 ? 27.350 -16.421 -4.297 1.00 38.28 284 THR A N 1
ATOM 2341 C CA . THR A 1 284 ? 26.289 -17.335 -3.841 1.00 38.28 284 THR A CA 1
ATOM 2342 C C . THR A 1 284 ? 25.833 -17.023 -2.425 1.00 38.28 284 THR A C 1
ATOM 2344 O O . THR A 1 284 ? 26.396 -17.544 -1.462 1.00 38.28 284 THR A O 1
ATOM 2347 N N . LYS A 1 285 ? 24.818 -16.155 -2.320 1.00 31.03 285 LYS A N 1
ATOM 2348 C CA . LYS A 1 285 ? 23.704 -16.155 -1.341 1.00 31.03 285 LYS A CA 1
ATOM 2349 C C . LYS A 1 285 ? 22.972 -14.809 -1.407 1.00 31.03 285 LYS A C 1
ATOM 2351 O O . LYS A 1 285 ? 22.936 -14.038 -0.456 1.00 31.03 285 LYS A O 1
ATOM 2356 N N . SER A 1 286 ? 22.393 -14.510 -2.562 1.00 34.56 286 SER A N 1
ATOM 2357 C CA . SER A 1 286 ? 21.233 -13.627 -2.619 1.00 34.56 286 SER A CA 1
ATOM 2358 C C . SER A 1 286 ? 20.098 -14.526 -3.063 1.00 34.56 286 SER A C 1
ATOM 2360 O O . SER A 1 286 ? 20.101 -14.993 -4.197 1.00 34.56 286 SER A O 1
ATOM 2362 N N . GLU A 1 287 ? 19.192 -14.848 -2.142 1.00 36.59 287 GLU A N 1
ATOM 2363 C CA . GLU A 1 287 ? 17.906 -15.463 -2.466 1.00 36.59 287 GLU A CA 1
ATOM 2364 C C . GLU A 1 287 ? 17.090 -14.435 -3.261 1.00 36.59 287 GLU A C 1
ATOM 2366 O O . GLU A 1 287 ? 16.206 -13.749 -2.752 1.00 36.59 287 GLU A O 1
ATOM 2371 N N . VAL A 1 288 ? 17.455 -14.265 -4.529 1.00 42.28 288 VAL A N 1
ATOM 2372 C CA . VAL A 1 288 ? 16.558 -13.729 -5.540 1.00 42.28 288 VAL A CA 1
ATOM 2373 C C . VAL A 1 288 ? 15.488 -14.805 -5.728 1.00 42.28 288 VAL A C 1
ATOM 2375 O O . VAL A 1 288 ? 15.837 -15.976 -5.879 1.00 42.28 288 VAL A O 1
ATOM 2378 N N . PRO A 1 289 ? 14.186 -14.480 -5.701 1.00 43.31 289 PRO A N 1
ATOM 2379 C CA . PRO A 1 289 ? 13.165 -15.434 -6.109 1.00 43.31 289 PRO A CA 1
ATOM 2380 C C . PRO A 1 289 ? 13.323 -15.727 -7.615 1.00 43.31 289 PRO A C 1
ATOM 2382 O O . PRO A 1 289 ? 12.701 -15.083 -8.458 1.00 43.31 289 PRO A O 1
ATOM 2385 N N . ASP A 1 290 ? 14.173 -16.702 -7.946 1.00 45.91 290 ASP A N 1
ATOM 2386 C CA . ASP A 1 290 ? 14.586 -17.116 -9.301 1.00 45.91 290 ASP A CA 1
ATOM 2387 C C . ASP A 1 290 ? 13.426 -17.558 -10.211 1.00 45.91 290 ASP A C 1
ATOM 2389 O O . ASP A 1 290 ? 13.556 -17.646 -11.431 1.00 45.91 290 ASP A O 1
ATOM 2393 N N . LEU A 1 291 ? 12.253 -17.825 -9.643 1.00 47.28 291 LEU A N 1
ATOM 2394 C CA . LEU A 1 291 ? 11.153 -18.479 -10.351 1.00 47.28 291 LEU A CA 1
ATOM 2395 C C . LEU A 1 291 ? 10.372 -17.576 -11.314 1.00 47.28 291 LEU A C 1
ATOM 2397 O O . LEU A 1 291 ? 9.695 -18.098 -12.195 1.00 47.28 291 LEU A O 1
ATOM 2401 N N . LEU A 1 292 ? 10.408 -16.249 -11.152 1.00 48.34 292 LEU A N 1
ATOM 2402 C CA . LEU A 1 292 ? 9.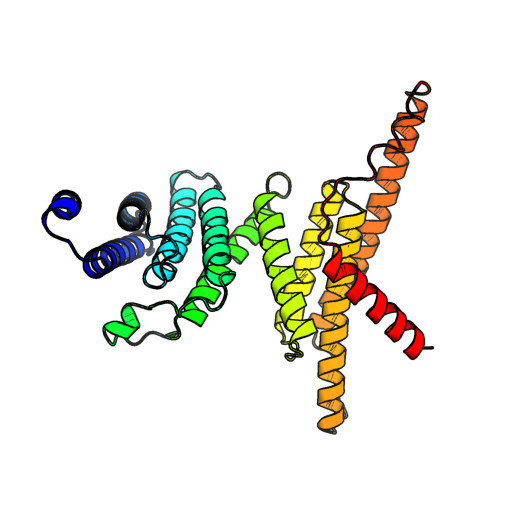641 -15.336 -12.017 1.00 48.34 292 LEU A CA 1
ATOM 2403 C C . LEU A 1 292 ? 10.495 -14.737 -13.142 1.00 48.34 292 LEU A C 1
ATOM 2405 O O . LEU A 1 292 ? 9.963 -14.331 -14.173 1.00 48.34 292 LEU A O 1
ATOM 2409 N N . PHE A 1 293 ? 11.816 -14.708 -12.948 1.00 48.97 293 PHE A N 1
ATOM 2410 C CA . PHE A 1 293 ? 12.764 -14.112 -13.882 1.00 48.97 293 PHE A CA 1
ATOM 2411 C C . PHE A 1 293 ? 12.967 -14.969 -15.133 1.00 48.97 293 PHE A C 1
ATOM 2413 O O . PHE A 1 293 ? 12.859 -14.462 -16.247 1.00 48.97 293 PHE A O 1
ATOM 2420 N N . SER A 1 294 ? 13.131 -16.279 -14.945 1.00 49.75 294 SER A N 1
ATOM 2421 C CA . SER A 1 294 ? 13.257 -17.260 -16.029 1.00 49.75 294 SER A CA 1
ATOM 2422 C C . SER A 1 294 ? 12.035 -17.277 -16.953 1.00 49.75 294 SER A C 1
ATOM 2424 O O . SER A 1 294 ? 12.171 -17.200 -18.171 1.00 49.75 294 SER A O 1
ATOM 2426 N N . VAL A 1 295 ? 10.827 -17.258 -16.379 1.00 46.31 295 VAL A N 1
ATOM 2427 C CA . VAL A 1 295 ? 9.561 -17.289 -17.135 1.00 46.31 295 VAL A CA 1
ATOM 2428 C C . VAL A 1 295 ? 9.343 -16.018 -17.969 1.00 46.31 295 VAL A C 1
ATOM 2430 O O . VAL A 1 295 ? 8.721 -16.071 -19.030 1.00 46.31 295 VAL A O 1
ATOM 2433 N N . LEU A 1 296 ? 9.827 -14.862 -17.503 1.00 47.50 296 LEU A N 1
ATOM 2434 C CA . LEU A 1 296 ? 9.689 -13.593 -18.225 1.00 47.50 296 LEU A CA 1
ATOM 2435 C C . LEU A 1 296 ? 10.804 -13.374 -19.260 1.00 47.50 296 LEU A C 1
ATOM 2437 O O . LEU A 1 296 ? 10.526 -12.793 -20.310 1.00 47.50 296 LEU A O 1
ATOM 2441 N N . GLU A 1 297 ? 12.029 -13.855 -19.014 1.00 48.97 297 GLU A N 1
ATOM 2442 C CA . GLU A 1 297 ? 13.122 -13.812 -19.999 1.00 48.97 297 GLU A CA 1
ATOM 2443 C C . GLU A 1 297 ? 12.847 -14.720 -21.208 1.00 48.97 297 GLU A C 1
ATOM 2445 O O . GLU A 1 297 ? 12.999 -14.270 -22.346 1.00 48.97 297 GLU A O 1
ATOM 2450 N N . GLU A 1 298 ? 12.347 -15.944 -20.998 1.00 45.47 298 GLU A N 1
ATOM 2451 C CA . GLU A 1 298 ? 11.977 -16.861 -22.093 1.00 45.47 298 GLU A CA 1
ATOM 2452 C C . GLU A 1 298 ? 10.880 -16.274 -23.003 1.00 45.47 298 GLU A C 1
ATOM 2454 O O . GLU A 1 298 ? 10.921 -16.403 -24.231 1.00 45.47 298 GLU A O 1
ATOM 2459 N N . GLN A 1 299 ? 9.912 -15.560 -22.420 1.00 44.94 299 GLN A N 1
ATOM 2460 C CA . GLN A 1 299 ? 8.824 -14.941 -23.181 1.00 44.94 299 GLN A CA 1
ATOM 2461 C C . GLN A 1 299 ? 9.279 -13.708 -23.973 1.00 44.94 299 GLN A C 1
ATOM 2463 O O . GLN A 1 299 ? 8.765 -13.476 -25.065 1.00 44.94 299 GLN A O 1
ATOM 2468 N N . ARG A 1 300 ? 10.262 -12.943 -23.477 1.00 39.53 300 ARG A N 1
ATOM 2469 C CA . ARG A 1 300 ? 10.811 -11.780 -24.193 1.00 39.53 300 ARG A CA 1
ATOM 2470 C C . ARG A 1 300 ? 11.584 -12.187 -25.449 1.00 39.53 300 ARG A C 1
ATOM 2472 O O . ARG A 1 300 ? 11.388 -11.575 -26.495 1.00 39.53 300 ARG A O 1
ATOM 2479 N N . ILE A 1 301 ? 12.404 -13.237 -25.363 1.00 37.94 301 ILE A N 1
ATOM 2480 C CA . ILE A 1 301 ? 13.163 -13.763 -26.512 1.00 37.94 301 ILE A CA 1
ATOM 2481 C C . ILE A 1 301 ? 12.209 -14.186 -27.639 1.00 37.94 301 ILE A C 1
ATOM 2483 O O . ILE A 1 301 ? 12.488 -13.969 -28.813 1.00 37.94 301 ILE A O 1
ATOM 2487 N N . THR A 1 302 ? 11.040 -14.721 -27.287 1.00 34.94 302 THR A N 1
ATOM 2488 C CA . THR A 1 302 ? 10.034 -15.155 -28.266 1.00 34.94 302 THR A CA 1
ATOM 2489 C C . THR A 1 302 ? 9.379 -13.977 -29.010 1.00 34.94 302 THR A C 1
ATOM 2491 O O . THR A 1 302 ? 8.983 -14.128 -30.162 1.00 34.94 302 THR A O 1
ATOM 2494 N N . ILE A 1 303 ? 9.285 -12.798 -28.380 1.00 37.81 303 ILE A N 1
ATOM 2495 C CA . ILE A 1 303 ? 8.672 -11.592 -28.966 1.00 37.81 303 ILE A CA 1
ATOM 2496 C C . ILE A 1 303 ? 9.666 -10.844 -29.867 1.00 37.81 303 ILE A C 1
ATOM 2498 O O . ILE A 1 303 ? 9.292 -10.459 -30.970 1.00 37.81 303 ILE A O 1
ATOM 2502 N N . GLU A 1 304 ? 10.937 -10.709 -29.465 1.00 34.62 304 GLU A N 1
ATOM 2503 C CA . GLU A 1 304 ? 11.973 -10.069 -30.303 1.00 34.62 304 GLU A CA 1
ATOM 2504 C C . GLU A 1 304 ? 12.237 -10.848 -31.612 1.00 34.62 304 GLU A C 1
ATOM 2506 O O . GLU A 1 304 ? 12.614 -10.246 -32.610 1.00 34.62 304 GLU A O 1
ATOM 2511 N N . ILE A 1 305 ? 11.976 -12.163 -31.642 1.00 34.44 305 ILE A N 1
ATOM 2512 C CA . ILE A 1 305 ? 12.073 -12.999 -32.857 1.00 34.44 305 ILE A CA 1
ATOM 2513 C C . ILE A 1 305 ? 10.852 -12.829 -33.784 1.00 34.44 305 ILE A C 1
ATOM 2515 O O . ILE A 1 305 ? 10.954 -13.071 -34.982 1.00 34.44 305 ILE A O 1
ATOM 2519 N N . ALA A 1 306 ? 9.695 -12.415 -33.259 1.00 30.19 306 ALA A N 1
ATOM 2520 C CA . ALA A 1 306 ? 8.475 -12.224 -34.049 1.00 30.19 306 ALA A CA 1
ATOM 2521 C C . ALA A 1 306 ? 8.392 -10.843 -34.734 1.00 30.19 306 ALA A C 1
ATOM 2523 O O . ALA A 1 306 ? 7.548 -10.652 -35.609 1.00 30.19 306 ALA A O 1
ATOM 2524 N N . GLU A 1 307 ? 9.249 -9.893 -34.345 1.00 32.50 307 GLU A N 1
ATOM 2525 C CA . GLU A 1 307 ? 9.331 -8.538 -34.914 1.00 32.50 307 GLU A CA 1
ATOM 2526 C C . GLU A 1 307 ? 10.472 -8.364 -35.949 1.00 32.50 307 GLU A C 1
ATOM 2528 O O . GLU A 1 307 ? 10.691 -7.251 -36.433 1.00 32.50 307 GLU A O 1
ATOM 2533 N N . THR A 1 308 ? 11.166 -9.448 -36.331 1.00 34.09 308 THR A N 1
ATOM 2534 C CA . THR A 1 308 ? 12.153 -9.514 -37.439 1.00 34.09 308 THR A CA 1
ATOM 2535 C C . THR A 1 308 ? 11.684 -10.399 -38.578 1.00 34.09 308 THR A C 1
ATOM 2537 O O . THR A 1 308 ? 11.830 -9.970 -39.745 1.00 34.09 308 THR A O 1
#

Nearest PDB structures (foldseek):
  3k1s-assembly1_A  TM=6.673E-01  e=5.019E+00  Bacillus anthracis

pLDDT: mean 74.76, std 16.78, range [30.19, 95.62]

Solvent-accessible surface area (backbone atoms only — not comparable to full-atom values): 17455 Å² total; per-residue (Å²): 110,71,68,57,66,71,40,41,87,81,72,55,88,47,73,66,55,44,49,52,52,25,50,51,29,40,55,53,16,53,56,19,62,37,85,94,46,65,33,44,68,61,18,42,52,28,32,51,51,21,52,63,61,38,64,98,41,52,70,35,44,75,30,33,57,60,46,40,50,43,26,50,51,43,36,59,30,46,28,69,71,64,78,41,90,64,62,64,39,41,52,50,34,51,51,46,50,48,64,40,69,70,39,86,85,56,68,75,45,51,47,67,52,64,76,71,72,49,89,60,96,73,76,55,35,61,60,50,43,53,50,51,49,48,51,41,51,50,56,50,48,57,50,38,74,77,51,72,87,86,43,69,65,60,52,54,50,50,50,50,54,49,51,51,52,51,49,50,38,70,72,67,69,53,82,68,54,85,64,45,53,63,50,24,52,52,33,43,56,50,19,51,51,28,47,77,68,71,35,53,71,63,15,54,50,30,45,52,51,21,51,49,49,52,52,52,36,51,52,56,50,48,59,50,34,64,76,63,73,55,89,80,82,74,80,56,70,65,53,60,54,50,52,52,51,48,55,50,48,54,50,51,52,54,53,52,52,51,50,54,51,51,54,52,56,55,51,51,71,77,54,83,73,85,71,79,75,59,71,80,68,70,83,77,82,76,90,64,78,65,77,61,56,57,65,51,52,60,54,48,58,59,50,66,63,73,78,111

Secondary structure (DSSP, 8-state):
-HHHHHTHHHH--SHHHHHHHHHHHHHHHHHHHSTTS--HHHHHHHHHHHHHHTTT-TTSTTTHHHHHHHHHHHHHHHHHHHS----HHHHHHHHHHHHHHTSTTPPPPP-HHHHTT---S---HHHHHHHHHHHHHHHHHHHHHH--SS-HHHHHHHHHHHHHHHHHHHHS-PPPPTHHHHHHHHHHHHHHHHHHTT-HHHHHHHHHHHHHHHHHHHHHHHHHHHHTT-S--PPPHHHHHHHHHHHHHHHHHHHHHHHHHHHHHHHHHH--SS-SSSTTTSSS-----TTTHHHHHHHHHHHHTTT-

Mean predicted aligned error: 13.6 Å

Sequence (308 aa):
MNALFNNVNDVFTGIDDIIALATAYYNIGLQYVYPKHDDSKSAYRYFSTCMKLLEGKESDYKTILLHIGVLNEINSVYEKLFSKEHTYWLNKAVEEYLIYTTKDNYRDPIHIASLVDIKERESDPRTILDTLHHKTLQELGDRYRTRPKDKHLFVGCMNTLINNRVRYMVVNKRKFDDKCFDMALTIFDLSKYFLANSHFAIAKSYITMADCVIHKFVEDRLKTAEKKGTSSYQLPKNYMDARAVRDISWGFYGVSLLRFRMEKVSQNKESKSEIEDLILKVETKSEVPDLLFSVLEEQRITIEIAET

Foldseek 3Di:
DVVVLVCCVPPPPDPVVLLVQLVVLQVVLVVCVDPVNVDLVSSLVSLVSSQVSCPPPCLPLACVLVNLSSLLSNQVSVCVVPVDRDLVSLLVSLVSLCVQPVPDPRDHHDDVCVVVVNDDPDDRSVVSSVVSNVSSLVVVVVVCVVPVPPPPSNLVSLVVVLVVVLCCCVVVVDQQDPCLLVSLLVLLVSLVSCLVVVVLVVSVLSLLSSVLSLVRNVVSVVVVCVVVVPPDDDDDPSSVVSVVSSVVSVVSSVVSVVVVVVVVVVVCVVDPDDPPVVVVPPPDDDPDVPVPSVVSVVVVVVVVVVVD

Organism: NCBI:txid300111